Protein AF-A0A7D5S7F0-F1 (afdb_monomer)

Secondary structure (DSSP, 8-state):
-HHHHHHHHGGGS-HHHHHHHHHHHHHHHHHH---TTHHHHHHHHHHHHHHHSTT-HHHHHHHHHHHHHHHHGGGGS-S-TTSSS--GGGS--HHHHHHHHHHHHHHSTTSHHHHHHHHHHHHHH--EEEEEE-S---TTSPPPEEEEEES-S----------HHHHHTHHHHHHHHTT------------

Sequence (191 aa):
MLFQDVLRFHAKDQEAASIDADILRIRFVHDFSVHPDKNKMYIDALKRIYQTYPKVPEAAMARFYHAETFAQGGSYLGRKAYMNGINQESQLNYLEAHKMASEIIQAFPNTEASYQAQILIAQIESQILQLQMEKVILPQKPALVFVNYRNVSRFYYKVVALSHEDYKNTGSIITNIALNLPGEKHTETKR

Nearest PDB structures (foldseek):
  8bwc-assembly1_D  TM=4.777E-01  e=6.558E-01  Escherichia coli
  7tt1-assembly1_D  TM=4.326E-01  e=8.543E-01  Escherichia coli

Solvent-accessible surface area (backbone atoms only — not comparable to full-atom values): 11657 Å² total; per-residue (Å²): 104,73,64,65,50,49,53,59,67,35,71,83,52,62,70,58,63,45,45,49,53,48,51,52,45,51,50,52,50,46,74,73,50,83,55,92,58,38,46,61,53,42,47,56,51,29,50,51,47,26,66,75,35,75,85,42,69,58,28,40,42,32,46,40,57,49,24,47,47,29,62,59,17,37,79,60,46,76,86,66,78,87,63,74,99,75,72,85,85,49,52,64,32,56,68,61,17,41,50,47,24,52,52,39,36,72,75,37,66,96,37,71,34,19,55,51,23,50,51,50,40,52,60,71,62,42,70,41,80,46,83,45,64,72,94,76,74,63,86,99,52,90,80,69,72,49,76,52,73,36,82,65,93,79,85,89,85,84,92,77,94,74,52,79,69,53,58,76,47,38,88,66,52,59,67,67,61,72,74,68,72,83,72,90,73,83,82,80,85,79,130

Mean predicted aligned error: 12.28 Å

Foldseek 3Di:
DVLVVLLVVCVVPDPLSNLLSQLVVLVVCLVPDPDQCSLVVSLVSLVVQCVVVVQDLSNLVSLLVNLVDLQVFQVSNPDPPPDDDDDPRRGRDLVSSLVSLVVSCVRRPPGPSVVSSVVSNCVQQDWDWDWDWDPDDDPPDDTDIDIDIDNDPDDDDDDDDDDPVRVVVVVVVVVVVVVPPDDDDDDDDDD

pLDDT: mean 77.11, std 21.37, range [28.23, 98.5]

Structure (mmCIF, N/CA/C/O backbone):
data_AF-A0A7D5S7F0-F1
#
_entry.id   AF-A0A7D5S7F0-F1
#
loop_
_atom_site.group_PDB
_atom_site.id
_atom_site.type_symbol
_atom_site.label_atom_id
_atom_site.label_alt_id
_atom_site.label_comp_id
_atom_site.label_asym_id
_atom_site.label_entity_id
_atom_site.label_seq_id
_atom_site.pdbx_PDB_ins_code
_atom_site.Cartn_x
_atom_site.Cartn_y
_atom_site.Cartn_z
_atom_site.occupancy
_atom_site.B_iso_or_equiv
_atom_site.auth_seq_id
_atom_site.auth_comp_id
_atom_site.auth_asym_id
_atom_site.auth_atom_id
_atom_site.pdbx_PDB_model_num
ATOM 1 N N . MET A 1 1 ? -25.276 -18.562 8.767 1.00 58.62 1 MET A N 1
ATOM 2 C CA . MET A 1 1 ? -24.211 -18.058 7.866 1.00 58.62 1 MET A CA 1
ATOM 3 C C . MET A 1 1 ? -23.039 -17.802 8.779 1.00 58.62 1 MET A C 1
ATOM 5 O O . MET A 1 1 ? -23.181 -16.927 9.619 1.00 58.62 1 MET A O 1
ATOM 9 N N . LEU A 1 2 ? -21.934 -18.534 8.631 1.00 71.19 2 LEU A N 1
ATOM 10 C CA . LEU A 1 2 ? -20.848 -18.584 9.618 1.00 71.19 2 LEU A CA 1
ATOM 11 C C . LEU A 1 2 ? -20.431 -17.201 10.159 1.00 71.19 2 LEU A C 1
ATOM 13 O O . LEU A 1 2 ? -20.356 -17.019 11.364 1.00 71.19 2 LEU A O 1
ATOM 17 N N . PHE A 1 3 ? -20.283 -16.189 9.300 1.00 60.88 3 PHE A N 1
ATOM 18 C CA . PHE A 1 3 ? -19.933 -14.829 9.736 1.00 60.88 3 PHE A CA 1
ATOM 19 C C . PHE A 1 3 ? -21.024 -14.108 10.544 1.00 60.88 3 PHE A C 1
ATOM 21 O O . PHE A 1 3 ? -20.711 -13.371 11.469 1.00 60.88 3 PHE A O 1
ATOM 28 N N . GLN A 1 4 ? -22.304 -14.329 10.237 1.00 64.56 4 GLN A N 1
ATOM 29 C CA . GLN A 1 4 ? -23.409 -13.804 11.054 1.00 64.56 4 GLN A CA 1
ATOM 30 C C . GLN A 1 4 ? -23.517 -14.530 12.398 1.00 64.56 4 GLN A C 1
ATOM 32 O O . GLN A 1 4 ? -24.026 -13.978 13.369 1.00 64.56 4 GLN A O 1
ATOM 37 N N . ASP A 1 5 ? -23.056 -15.777 12.456 1.00 62.94 5 ASP A N 1
ATOM 38 C CA . ASP A 1 5 ? -22.991 -16.557 13.688 1.00 62.94 5 ASP A CA 1
ATOM 39 C C . ASP A 1 5 ? -21.819 -16.069 14.565 1.00 62.94 5 ASP A C 1
ATOM 41 O O . ASP A 1 5 ? -22.017 -15.839 15.754 1.00 62.94 5 ASP A O 1
ATOM 45 N N . VAL A 1 6 ? -20.660 -15.763 13.963 1.00 64.50 6 VAL A N 1
ATOM 46 C CA . VAL A 1 6 ? -19.491 -15.143 14.624 1.00 64.50 6 VAL A CA 1
ATOM 47 C C . VAL A 1 6 ? -19.802 -13.737 15.149 1.00 64.50 6 VAL A C 1
ATOM 49 O O . VAL A 1 6 ? -19.535 -13.451 16.312 1.00 64.50 6 VAL A O 1
ATOM 52 N N . LEU A 1 7 ? -20.435 -12.871 14.349 1.00 65.38 7 LEU A N 1
ATOM 53 C CA . LEU A 1 7 ? -20.818 -11.527 14.805 1.00 65.38 7 LEU A CA 1
ATOM 54 C C . LEU A 1 7 ? -21.842 -11.564 15.947 1.00 65.38 7 LEU A C 1
ATOM 56 O O . LEU A 1 7 ? -21.775 -10.751 16.863 1.00 65.38 7 LEU A O 1
ATOM 60 N N . ARG A 1 8 ? -22.783 -12.519 15.928 1.00 65.25 8 ARG A N 1
ATOM 61 C CA . ARG A 1 8 ? -23.739 -12.705 17.032 1.00 65.25 8 ARG A CA 1
ATOM 62 C C . ARG A 1 8 ? -23.088 -13.277 18.284 1.00 65.25 8 ARG A C 1
ATOM 64 O O . ARG A 1 8 ? -23.502 -12.915 19.380 1.00 65.25 8 ARG A O 1
ATOM 71 N N . PHE A 1 9 ? -22.091 -14.143 18.127 1.00 61.53 9 PHE A N 1
ATOM 72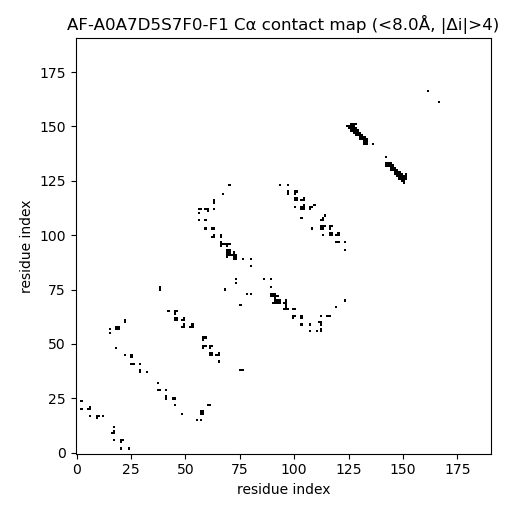 C CA . PHE A 1 9 ? -21.310 -14.676 19.238 1.00 61.53 9 PHE A CA 1
ATOM 73 C C . PHE A 1 9 ? -20.481 -13.573 19.915 1.00 61.53 9 PHE A C 1
ATOM 75 O O . PHE A 1 9 ? -20.489 -13.476 21.138 1.00 61.53 9 PHE A O 1
ATOM 82 N N . HIS A 1 10 ? -19.889 -12.667 19.130 1.00 62.44 10 HIS A N 1
ATOM 83 C CA . HIS A 1 10 ? -19.129 -11.522 19.643 1.00 62.44 10 HIS A CA 1
ATOM 84 C C . HIS A 1 10 ? -19.969 -10.286 19.990 1.00 62.44 10 HIS A C 1
ATOM 86 O O . HIS A 1 10 ? -19.423 -9.309 20.487 1.00 62.44 10 HIS A O 1
ATOM 92 N N . ALA A 1 11 ? -21.299 -10.323 19.843 1.00 59.53 11 ALA A N 1
ATOM 93 C CA . ALA A 1 11 ? -22.176 -9.197 20.194 1.00 59.53 11 ALA A CA 1
ATOM 94 C C . ALA A 1 11 ? -22.131 -8.803 21.690 1.00 59.53 11 ALA A C 1
ATOM 96 O O . ALA A 1 11 ? -22.683 -7.771 22.069 1.00 59.53 11 ALA A O 1
ATOM 97 N N . LYS A 1 12 ? -21.512 -9.633 22.542 1.00 55.78 12 LYS A N 1
ATOM 98 C CA . LYS A 1 12 ? -21.257 -9.373 23.970 1.00 55.78 12 LYS A CA 1
ATOM 99 C C . LYS A 1 12 ? -19.768 -9.218 24.323 1.00 55.78 12 LYS A C 1
ATOM 101 O O . LYS A 1 12 ? -19.475 -8.954 25.486 1.00 55.78 12 LYS A O 1
ATOM 106 N N . ASP A 1 13 ? -18.863 -9.381 23.358 1.00 55.88 13 ASP A N 1
ATOM 107 C CA . ASP A 1 13 ? -17.411 -9.295 23.550 1.00 55.88 13 ASP A CA 1
ATOM 108 C C . ASP A 1 13 ? -16.855 -7.905 23.202 1.00 55.88 13 ASP A C 1
ATOM 110 O O . ASP A 1 13 ? -17.531 -7.060 22.617 1.00 55.88 13 ASP A O 1
ATOM 114 N N . GLN A 1 14 ? -15.593 -7.687 23.591 1.00 72.38 14 GLN A N 1
ATOM 115 C CA . GLN A 1 14 ? -14.784 -6.490 23.342 1.00 72.38 14 GLN A CA 1
ATOM 116 C C . GLN A 1 14 ? -14.971 -5.889 21.935 1.00 72.38 14 GLN A C 1
ATOM 118 O O . GLN A 1 14 ? -14.886 -6.583 20.922 1.00 72.38 14 GLN A O 1
ATOM 123 N N . GLU A 1 15 ? -15.140 -4.563 21.897 1.00 79.00 15 GLU A N 1
ATOM 124 C CA . GLU A 1 15 ? -15.344 -3.733 20.697 1.00 79.00 15 GLU A CA 1
ATOM 125 C C . GLU A 1 15 ? -14.345 -4.045 19.566 1.00 79.00 15 GLU A C 1
ATOM 127 O O . GLU A 1 15 ? -14.744 -4.185 18.411 1.00 79.00 15 GLU A O 1
ATOM 132 N N . ALA A 1 16 ? -13.074 -4.263 19.918 1.00 78.00 16 ALA A N 1
ATOM 133 C CA . ALA A 1 16 ? -11.994 -4.648 19.010 1.00 78.00 16 ALA A CA 1
ATOM 134 C C . ALA A 1 16 ? -12.305 -5.912 18.180 1.00 78.00 16 ALA A C 1
ATOM 136 O O . ALA A 1 16 ? -12.253 -5.885 16.951 1.00 78.00 16 ALA A O 1
ATOM 137 N N . ALA A 1 17 ? -12.713 -7.006 18.835 1.00 79.81 17 ALA A N 1
ATOM 138 C CA . ALA A 1 17 ? -12.976 -8.285 18.169 1.00 79.81 17 ALA A CA 1
ATOM 139 C C . ALA A 1 17 ? -14.183 -8.215 17.217 1.00 79.81 17 ALA A C 1
ATOM 141 O O . ALA A 1 17 ? -14.211 -8.873 16.175 1.00 79.81 17 ALA A O 1
ATOM 142 N N . SER A 1 18 ? -15.175 -7.388 17.556 1.00 84.06 18 SER A N 1
ATOM 143 C CA . SER A 1 18 ? -16.343 -7.158 16.702 1.00 84.06 18 SER A CA 1
ATOM 144 C C . SER A 1 18 ? -15.987 -6.378 15.433 1.00 84.06 18 SER A C 1
ATOM 146 O O . SER A 1 18 ? -16.513 -6.690 14.362 1.00 84.06 18 SER A O 1
ATOM 148 N N . ILE A 1 19 ? -15.082 -5.398 15.531 1.00 90.06 19 ILE A N 1
ATOM 149 C CA . ILE A 1 19 ? -14.610 -4.613 14.382 1.00 90.06 19 ILE A CA 1
ATOM 150 C C . ILE A 1 19 ? -13.842 -5.507 13.406 1.00 90.06 19 ILE A C 1
ATOM 152 O O . ILE A 1 19 ? -14.169 -5.525 12.218 1.00 90.06 19 ILE A O 1
ATOM 156 N N . ASP A 1 20 ? -12.889 -6.300 13.897 1.00 88.94 20 ASP A N 1
ATOM 157 C CA . ASP A 1 20 ? -12.105 -7.204 13.048 1.00 88.94 20 ASP A CA 1
ATOM 158 C C . ASP A 1 20 ? -12.993 -8.232 12.335 1.00 88.94 20 ASP A C 1
ATOM 160 O O . ASP A 1 20 ? -12.873 -8.445 11.122 1.00 88.94 20 ASP A O 1
ATOM 164 N N . ALA A 1 21 ? -13.949 -8.825 13.058 1.00 88.94 21 ALA A N 1
ATOM 165 C CA . ALA A 1 21 ? -14.912 -9.757 12.482 1.00 88.94 21 ALA A CA 1
ATOM 166 C C . ALA A 1 21 ? -15.784 -9.103 11.392 1.00 88.94 21 ALA A C 1
ATOM 168 O O . ALA A 1 21 ? -16.064 -9.737 10.367 1.00 88.94 21 ALA A O 1
ATOM 169 N N . ASP A 1 22 ? -16.198 -7.844 11.573 1.00 91.06 22 ASP A N 1
ATOM 170 C CA . ASP A 1 22 ? -16.985 -7.130 10.564 1.00 91.06 22 ASP A CA 1
ATOM 171 C C . ASP A 1 22 ? -16.148 -6.775 9.326 1.00 91.06 22 ASP A C 1
ATOM 173 O O . ASP A 1 22 ? -16.611 -6.973 8.200 1.00 91.06 22 ASP A O 1
ATOM 177 N N . ILE A 1 23 ? -14.887 -6.358 9.500 1.00 94.19 23 ILE A N 1
ATOM 178 C CA . ILE A 1 23 ? -13.953 -6.122 8.386 1.00 94.19 23 ILE A CA 1
ATOM 179 C C . ILE A 1 23 ? -13.773 -7.404 7.561 1.00 94.19 23 ILE A C 1
ATOM 181 O O . ILE A 1 23 ? -13.911 -7.375 6.333 1.00 94.19 23 ILE A O 1
ATOM 185 N N . LEU A 1 24 ? -13.519 -8.542 8.216 1.00 92.06 24 LEU A N 1
ATOM 186 C CA . LEU A 1 24 ? -13.368 -9.838 7.545 1.00 92.06 24 LEU A CA 1
ATOM 187 C C . LEU A 1 24 ? -14.630 -10.232 6.773 1.00 92.06 24 LEU A C 1
ATOM 189 O O . LEU A 1 24 ? -14.546 -10.668 5.622 1.00 92.06 24 LEU A O 1
ATOM 193 N N . ARG A 1 25 ? -15.809 -10.030 7.369 1.00 93.81 25 ARG A N 1
ATOM 194 C CA . ARG A 1 25 ? -17.090 -10.281 6.701 1.00 93.81 25 ARG A CA 1
ATOM 195 C C . ARG A 1 25 ? -17.267 -9.393 5.470 1.00 93.81 25 ARG A C 1
ATOM 197 O O . ARG A 1 25 ? -17.708 -9.889 4.434 1.00 93.81 25 ARG A O 1
ATOM 204 N N . ILE A 1 26 ? -16.969 -8.097 5.573 1.00 93.94 26 ILE A N 1
ATOM 205 C CA . ILE A 1 26 ? -17.100 -7.140 4.464 1.00 93.94 26 ILE A CA 1
ATOM 206 C C . ILE A 1 26 ? -16.211 -7.557 3.290 1.00 93.94 26 ILE A C 1
ATOM 208 O O . ILE A 1 26 ? -16.691 -7.588 2.155 1.00 93.94 26 ILE A O 1
ATOM 212 N N . ARG A 1 27 ? -14.959 -7.942 3.564 1.00 93.00 27 ARG A N 1
ATOM 213 C CA . ARG A 1 27 ? -14.024 -8.455 2.550 1.00 93.00 27 ARG A CA 1
ATOM 214 C C . ARG A 1 27 ? -14.533 -9.734 1.898 1.00 93.00 27 ARG A C 1
ATOM 216 O O . ARG A 1 27 ? -14.653 -9.786 0.681 1.00 93.00 27 ARG A O 1
ATOM 223 N N . PHE A 1 28 ? -14.953 -10.713 2.700 1.00 92.50 28 PHE A N 1
ATOM 224 C CA . PHE A 1 28 ? -15.519 -11.959 2.183 1.00 92.50 28 PHE A CA 1
ATOM 225 C C . PHE A 1 28 ? -16.717 -11.702 1.256 1.00 92.50 28 PHE A C 1
ATOM 227 O O . PHE A 1 28 ? -16.799 -12.243 0.156 1.00 92.50 28 PHE A O 1
ATOM 234 N N . VAL A 1 29 ? -17.651 -10.838 1.664 1.00 92.06 29 VAL A N 1
ATOM 235 C CA . VAL A 1 29 ? -18.805 -10.495 0.822 1.00 92.06 29 VAL A CA 1
ATOM 236 C C . VAL A 1 29 ? -18.356 -9.824 -0.476 1.00 92.06 29 VAL A C 1
ATOM 238 O O . VAL A 1 29 ? -18.908 -10.134 -1.527 1.00 92.06 29 VAL A O 1
ATOM 241 N N . HIS A 1 30 ? -17.370 -8.929 -0.437 1.00 90.88 30 HIS A N 1
ATOM 242 C CA . HIS A 1 30 ? -16.843 -8.270 -1.634 1.00 90.88 30 HIS A CA 1
ATOM 243 C C . HIS A 1 30 ? -16.193 -9.255 -2.623 1.00 90.88 30 HIS A C 1
ATOM 245 O O . HIS A 1 30 ? -16.494 -9.196 -3.827 1.00 90.88 30 HIS A O 1
ATOM 251 N N . ASP A 1 31 ? -15.397 -10.198 -2.115 1.00 89.12 31 ASP A N 1
ATOM 252 C CA . ASP A 1 31 ? -14.688 -11.202 -2.915 1.00 89.12 31 ASP A CA 1
ATOM 253 C C . ASP A 1 31 ? -15.663 -12.106 -3.684 1.00 89.12 31 ASP A C 1
ATOM 255 O O . ASP A 1 31 ? -15.495 -12.335 -4.885 1.00 89.12 31 ASP A O 1
ATOM 259 N N . PHE A 1 32 ? -16.738 -12.550 -3.026 1.00 91.44 32 PHE A N 1
ATOM 260 C CA . PHE A 1 32 ? -17.713 -13.483 -3.605 1.00 91.44 32 PHE A CA 1
ATOM 261 C C . PHE A 1 32 ? -18.950 -12.813 -4.222 1.00 91.44 32 PHE A C 1
ATOM 263 O O . PHE A 1 32 ? -19.759 -13.482 -4.868 1.00 91.44 32 PHE A O 1
ATOM 270 N N . SER A 1 33 ? -19.124 -11.501 -4.056 1.00 86.88 33 SER A N 1
ATOM 271 C CA . SER A 1 33 ? -20.265 -10.789 -4.630 1.00 86.88 33 SER A CA 1
ATOM 272 C C . SER A 1 33 ? -20.133 -10.631 -6.146 1.00 86.88 33 SER A C 1
ATOM 274 O O . SER A 1 33 ? -19.077 -10.283 -6.684 1.00 86.88 33 SER A O 1
ATOM 276 N N . VAL A 1 34 ? -21.263 -10.831 -6.825 1.00 88.75 34 VAL A N 1
ATOM 277 C CA . VAL A 1 34 ? -21.468 -10.550 -8.255 1.00 88.75 34 VAL A CA 1
ATOM 278 C C . VAL A 1 34 ? -22.290 -9.277 -8.484 1.00 88.75 34 VAL A C 1
ATOM 280 O O . VAL A 1 34 ? -22.650 -8.969 -9.618 1.00 88.75 34 VAL A O 1
ATOM 283 N N . HIS A 1 35 ? -22.613 -8.538 -7.416 1.00 86.81 35 HIS A N 1
ATOM 284 C CA . HIS A 1 35 ? -23.416 -7.322 -7.513 1.00 86.81 35 HIS A CA 1
ATOM 285 C C . HIS A 1 35 ? -22.685 -6.259 -8.356 1.00 86.81 35 HIS A C 1
ATOM 287 O O . HIS A 1 35 ? -21.488 -6.046 -8.130 1.00 86.81 35 HIS A O 1
ATOM 293 N N . PRO A 1 36 ? -23.371 -5.549 -9.274 1.00 85.88 36 PRO A N 1
ATOM 294 C CA . PRO A 1 36 ? -22.740 -4.532 -10.121 1.00 85.88 36 PRO A CA 1
ATOM 295 C C . PRO A 1 36 ? -21.969 -3.469 -9.324 1.00 85.88 36 PRO A C 1
ATOM 297 O O . PRO A 1 36 ? -20.844 -3.124 -9.673 1.00 85.88 36 PRO A O 1
ATOM 300 N N . ASP A 1 37 ? -22.537 -3.034 -8.197 1.00 85.62 37 ASP A N 1
ATOM 301 C CA . ASP A 1 37 ? -21.967 -1.985 -7.338 1.00 85.62 37 ASP A CA 1
ATOM 302 C C . ASP A 1 37 ? -21.099 -2.510 -6.183 1.00 85.62 37 ASP A C 1
ATOM 304 O O . ASP A 1 37 ? -20.823 -1.771 -5.235 1.00 85.62 37 ASP A O 1
ATOM 308 N N . LYS A 1 38 ? -20.666 -3.782 -6.213 1.00 85.44 38 LYS A N 1
ATOM 309 C CA . LYS A 1 38 ? -19.994 -4.422 -5.063 1.00 85.44 38 LYS A CA 1
ATOM 310 C C . LYS A 1 38 ? -18.815 -3.621 -4.510 1.00 85.44 38 LYS A C 1
ATOM 312 O O . LYS A 1 38 ? -18.597 -3.594 -3.305 1.00 85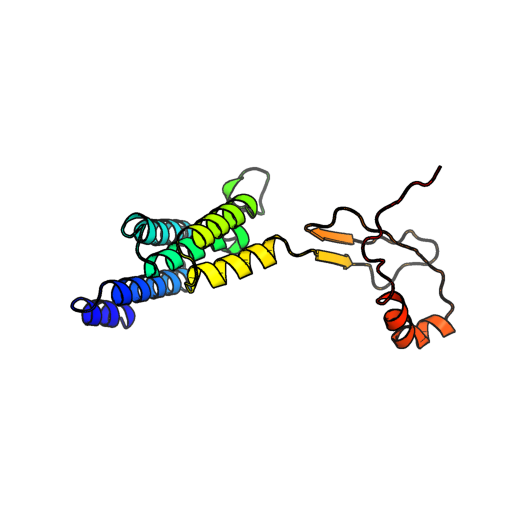.44 38 LYS A O 1
ATOM 317 N N . ASN A 1 39 ? -18.077 -2.944 -5.383 1.00 87.00 39 ASN A N 1
ATOM 318 C CA . ASN A 1 39 ? -16.894 -2.186 -5.001 1.00 87.00 39 ASN A CA 1
ATOM 319 C C . ASN A 1 39 ? -17.239 -0.865 -4.314 1.00 87.00 39 ASN A C 1
ATOM 321 O O . ASN A 1 39 ? -16.634 -0.523 -3.303 1.00 87.00 39 ASN A O 1
ATOM 325 N N . LYS A 1 40 ? -18.260 -0.159 -4.815 1.00 88.19 40 LYS A N 1
ATOM 326 C CA . LYS A 1 40 ? -18.794 1.034 -4.153 1.00 88.19 40 LYS A CA 1
ATOM 327 C C . LYS A 1 40 ? -19.295 0.672 -2.756 1.00 88.19 40 LYS A C 1
ATOM 329 O O . LYS A 1 40 ? -18.925 1.316 -1.784 1.00 88.19 40 LYS A O 1
ATOM 334 N N . MET A 1 41 ? -20.070 -0.409 -2.653 1.00 90.69 41 MET A N 1
ATOM 335 C CA . MET A 1 41 ? -20.592 -0.899 -1.375 1.00 90.69 41 MET A CA 1
ATOM 336 C C . MET A 1 41 ? -19.476 -1.306 -0.404 1.00 90.69 41 MET A C 1
ATOM 338 O O . MET A 1 41 ? -19.593 -1.045 0.790 1.00 90.69 41 MET A O 1
ATOM 342 N N . TYR A 1 42 ? -18.402 -1.919 -0.907 1.00 92.81 42 TYR A N 1
ATOM 343 C CA . TYR A 1 42 ? -17.219 -2.272 -0.124 1.00 92.81 42 TYR A CA 1
ATOM 344 C C . TYR A 1 42 ? -16.529 -1.031 0.451 1.00 92.81 42 TYR A C 1
ATOM 346 O O . TYR A 1 42 ? -16.356 -0.936 1.665 1.00 92.81 42 TYR A O 1
ATOM 354 N N . ILE A 1 43 ? -16.228 -0.045 -0.399 1.00 93.00 43 ILE A N 1
ATOM 355 C CA . ILE A 1 43 ? -15.616 1.224 0.013 1.00 93.00 43 ILE A CA 1
ATOM 356 C C . ILE A 1 43 ? -16.500 1.953 1.034 1.00 93.00 43 ILE A C 1
ATOM 358 O O . ILE A 1 43 ? -16.016 2.370 2.085 1.00 93.00 43 ILE A O 1
ATOM 362 N N . ASP A 1 44 ? -17.806 2.055 0.773 1.00 94.75 44 ASP A N 1
ATOM 363 C CA . ASP A 1 44 ? -18.756 2.723 1.667 1.00 94.75 44 ASP A CA 1
ATOM 364 C C . ASP A 1 44 ? -18.880 2.010 3.027 1.00 94.75 44 ASP A C 1
ATOM 366 O O . ASP A 1 44 ? -19.107 2.659 4.055 1.00 94.75 44 ASP A O 1
ATOM 370 N N . ALA A 1 45 ? -18.745 0.680 3.055 1.00 95.88 45 ALA A N 1
ATOM 371 C CA . ALA A 1 45 ? -18.762 -0.109 4.284 1.00 95.88 45 ALA A CA 1
ATOM 372 C C . ALA A 1 45 ? -17.470 0.073 5.098 1.00 95.88 45 ALA A C 1
ATOM 374 O O . ALA A 1 45 ? -17.548 0.386 6.287 1.00 95.88 45 ALA A O 1
ATOM 375 N N . LEU A 1 46 ? -16.297 -0.028 4.461 1.00 96.56 46 LEU A N 1
ATOM 376 C CA . LEU A 1 46 ? -15.005 0.242 5.106 1.00 96.56 46 LEU A CA 1
ATOM 377 C C . LEU A 1 46 ? -14.947 1.666 5.668 1.00 96.56 46 LEU A C 1
ATOM 379 O O . LEU A 1 46 ? -14.535 1.877 6.809 1.00 96.56 46 LEU A O 1
ATOM 383 N N . LYS A 1 47 ? -15.425 2.638 4.882 1.00 96.69 47 LYS A N 1
ATOM 384 C CA . LYS A 1 47 ? -15.515 4.043 5.278 1.00 96.69 47 LYS A CA 1
ATOM 385 C C . LYS A 1 47 ? -16.359 4.247 6.517 1.00 96.69 47 LYS A C 1
ATOM 387 O O . LYS A 1 47 ? -15.941 4.972 7.416 1.00 96.69 47 LYS A O 1
ATOM 392 N N . ARG A 1 48 ? -17.498 3.565 6.611 1.00 97.12 48 ARG A N 1
ATOM 393 C CA . ARG A 1 48 ? -18.324 3.601 7.819 1.00 97.12 48 ARG A CA 1
ATOM 394 C C . ARG A 1 48 ? -17.566 3.129 9.057 1.00 97.12 48 ARG A C 1
ATOM 396 O O . ARG A 1 48 ? -17.676 3.795 10.082 1.00 97.12 48 ARG A O 1
ATOM 403 N N . ILE A 1 49 ? -16.777 2.057 8.969 1.00 95.81 49 ILE A N 1
ATOM 404 C CA . ILE A 1 49 ? -16.024 1.527 10.119 1.00 95.81 49 ILE A CA 1
ATOM 405 C C . ILE A 1 49 ? -15.028 2.563 10.644 1.00 95.81 49 ILE A C 1
ATOM 407 O O . ILE A 1 49 ? -15.143 2.995 11.791 1.00 95.81 49 ILE A O 1
ATOM 411 N N . TYR A 1 50 ? -14.095 3.029 9.809 1.00 95.81 50 TYR A N 1
ATOM 412 C CA . TYR A 1 50 ? -13.045 3.933 10.294 1.00 95.81 50 TYR A CA 1
ATOM 413 C C . TYR A 1 50 ? -13.553 5.351 10.604 1.00 95.81 50 TYR A C 1
ATOM 415 O O . TYR A 1 50 ? -12.885 6.096 11.315 1.00 95.81 50 TYR A O 1
ATOM 423 N N . GLN A 1 51 ? -14.723 5.751 10.089 1.00 95.81 51 GLN A N 1
ATOM 424 C CA . GLN A 1 51 ? -15.375 7.007 10.483 1.00 95.81 51 GLN A CA 1
ATOM 425 C C . GLN A 1 51 ? -16.134 6.892 11.805 1.00 95.81 51 GLN A C 1
ATOM 427 O O . GLN A 1 51 ? -16.193 7.868 12.548 1.00 95.81 51 GLN A O 1
ATOM 432 N N . THR A 1 52 ? -16.702 5.720 12.099 1.00 95.00 52 THR A N 1
ATOM 433 C CA . THR A 1 52 ? -17.385 5.457 13.375 1.00 95.00 52 THR A CA 1
ATOM 434 C C . THR A 1 52 ? -16.372 5.326 14.510 1.00 95.00 52 THR A C 1
ATOM 436 O O . THR A 1 52 ? -16.599 5.845 15.600 1.00 95.00 52 THR A O 1
ATOM 439 N N . TYR A 1 53 ? -15.218 4.715 14.229 1.00 93.62 53 TYR A N 1
ATOM 440 C CA . TYR A 1 53 ? -14.176 4.420 15.212 1.00 93.62 53 TYR A CA 1
ATOM 441 C C . TYR A 1 53 ? -12.825 5.075 14.853 1.00 93.62 53 TYR A C 1
ATOM 443 O O . TYR A 1 53 ? -11.821 4.387 14.680 1.00 93.62 53 TYR A O 1
ATOM 451 N N . PRO A 1 54 ? -12.739 6.415 14.754 1.00 92.88 54 PRO A N 1
ATOM 452 C CA . PRO A 1 54 ? -11.579 7.107 14.178 1.00 92.88 54 PRO A CA 1
ATOM 453 C C . PRO A 1 54 ? -10.300 7.044 15.024 1.00 92.88 54 PRO A C 1
ATOM 455 O O . PRO A 1 54 ? -9.249 7.479 14.563 1.00 92.88 54 PRO A O 1
ATOM 458 N N . LYS A 1 55 ? -10.385 6.565 16.269 1.00 92.62 55 LYS A N 1
ATOM 459 C CA . LYS A 1 55 ? -9.255 6.448 17.207 1.00 92.62 55 LYS A CA 1
ATOM 460 C C . LYS A 1 55 ? -8.986 5.006 17.645 1.00 92.62 55 LYS A C 1
ATOM 462 O O . LYS A 1 55 ? -8.130 4.795 18.496 1.00 92.62 55 LYS A O 1
ATOM 467 N N . VAL A 1 56 ? -9.717 4.039 17.093 1.00 92.56 56 VAL A N 1
ATOM 468 C CA . VAL A 1 56 ? -9.590 2.623 17.450 1.00 92.56 56 VAL A CA 1
ATOM 469 C C . VAL A 1 56 ? -8.593 1.963 16.487 1.00 92.56 56 VAL A C 1
ATOM 471 O O . VAL A 1 56 ? -8.819 2.022 15.275 1.00 92.56 56 VAL A O 1
ATOM 474 N N . PRO A 1 57 ? -7.489 1.371 16.981 1.00 92.56 57 PRO A N 1
ATOM 475 C CA . PRO A 1 57 ? -6.470 0.730 16.146 1.00 92.56 57 PRO A CA 1
ATOM 476 C C . PRO A 1 57 ? -7.014 -0.327 15.177 1.00 92.56 57 PRO A C 1
ATOM 478 O O . PRO A 1 57 ? -6.602 -0.371 14.022 1.00 92.56 57 PRO A O 1
ATOM 481 N N . GLU A 1 58 ? -7.978 -1.130 15.612 1.00 91.75 58 GLU A N 1
ATOM 482 C CA . GLU A 1 58 ? -8.605 -2.202 14.833 1.00 91.75 58 GLU A CA 1
ATOM 483 C C . GLU A 1 58 ? -9.358 -1.633 13.618 1.00 91.75 58 GLU A C 1
ATOM 485 O O . GLU A 1 58 ? -9.283 -2.144 12.499 1.00 91.75 58 GLU A O 1
ATOM 490 N N . ALA A 1 59 ? -9.989 -0.466 13.780 1.00 95.06 59 ALA A N 1
ATOM 491 C CA . ALA A 1 59 ? -10.656 0.229 12.684 1.00 95.06 59 ALA A CA 1
ATOM 492 C C . ALA A 1 59 ? -9.673 0.815 11.652 1.00 95.06 59 ALA A C 1
ATOM 494 O O . ALA A 1 59 ? -10.065 1.085 10.511 1.00 95.06 59 ALA A O 1
ATOM 495 N N . ALA A 1 60 ? -8.389 0.978 11.999 1.00 96.69 60 ALA A N 1
ATOM 496 C CA . ALA A 1 60 ? -7.371 1.441 11.060 1.00 96.69 60 ALA A CA 1
ATOM 497 C C . ALA A 1 60 ? -7.148 0.443 9.913 1.00 96.69 60 ALA A C 1
ATOM 499 O O . ALA A 1 60 ? -6.847 0.872 8.797 1.00 96.69 60 ALA A O 1
ATOM 500 N N . MET A 1 61 ? -7.381 -0.859 10.131 1.00 97.06 61 MET A N 1
ATOM 501 C CA . MET A 1 61 ? -7.328 -1.855 9.055 1.00 97.06 61 MET A CA 1
ATOM 502 C C . MET A 1 61 ? -8.397 -1.602 7.989 1.00 97.06 61 MET A C 1
ATOM 504 O O . MET A 1 61 ? -8.114 -1.725 6.798 1.00 97.06 61 MET A O 1
ATOM 508 N N . ALA A 1 62 ? -9.596 -1.150 8.371 1.00 97.38 62 ALA A N 1
ATOM 509 C CA . ALA A 1 62 ? -10.616 -0.762 7.396 1.00 97.38 62 ALA A CA 1
ATOM 510 C C . ALA A 1 62 ? -10.160 0.429 6.536 1.00 97.38 62 ALA A C 1
ATOM 512 O O . ALA A 1 62 ? -10.403 0.462 5.327 1.00 97.38 62 ALA A O 1
ATOM 513 N N . ARG A 1 63 ? -9.459 1.395 7.145 1.00 97.50 63 ARG A N 1
ATOM 514 C CA . ARG A 1 63 ? -8.867 2.530 6.421 1.00 97.50 63 ARG A CA 1
ATOM 515 C C . ARG A 1 63 ? -7.744 2.079 5.489 1.00 97.50 63 ARG A C 1
ATOM 517 O O . ARG A 1 63 ? -7.678 2.573 4.367 1.00 97.50 63 ARG A O 1
ATOM 524 N N . PHE A 1 64 ? -6.910 1.131 5.918 1.00 97.88 64 PHE A N 1
ATOM 525 C CA . PHE A 1 64 ? -5.872 0.534 5.077 1.00 97.88 64 PHE A CA 1
ATOM 526 C C . PHE A 1 64 ? -6.472 -0.151 3.845 1.00 97.88 64 PHE A C 1
ATOM 528 O O . PHE A 1 64 ? -6.077 0.169 2.727 1.00 97.88 64 PHE A O 1
ATOM 535 N N . TYR A 1 65 ? -7.477 -1.015 4.016 1.00 96.25 65 TYR A N 1
ATOM 536 C CA . TYR A 1 65 ? -8.125 -1.675 2.879 1.00 96.25 65 TYR A CA 1
ATOM 537 C C . TYR A 1 65 ? -8.771 -0.674 1.918 1.00 96.25 65 TYR A C 1
ATOM 539 O O . TYR A 1 65 ? -8.752 -0.880 0.709 1.00 96.25 65 TYR A O 1
ATOM 547 N N . HIS A 1 66 ? -9.302 0.441 2.425 1.00 95.19 66 HIS A N 1
ATOM 548 C CA . HIS A 1 66 ? -9.787 1.510 1.560 1.00 95.19 66 HIS A CA 1
ATOM 549 C C . HIS A 1 66 ? -8.634 2.167 0.782 1.00 95.19 66 HIS A C 1
ATOM 551 O O . HIS A 1 66 ? -8.745 2.328 -0.432 1.00 95.19 66 HIS A O 1
ATOM 557 N N . ALA A 1 67 ? -7.506 2.475 1.429 1.00 95.12 67 ALA A N 1
ATOM 558 C CA . ALA A 1 67 ? -6.317 3.006 0.757 1.00 95.12 67 ALA A CA 1
ATOM 559 C C . ALA A 1 67 ? -5.799 2.057 -0.342 1.00 95.12 67 ALA A C 1
ATOM 561 O O . ALA A 1 67 ? -5.468 2.494 -1.445 1.00 95.12 67 ALA A O 1
ATOM 562 N N . GLU A 1 68 ? -5.803 0.751 -0.071 1.00 93.94 68 GLU A N 1
ATOM 563 C CA . GLU A 1 68 ? -5.385 -0.290 -1.009 1.00 93.94 68 GLU A CA 1
ATOM 564 C C . GLU A 1 68 ? -6.229 -0.293 -2.297 1.00 93.94 68 GLU A C 1
ATOM 566 O O . GLU A 1 68 ? -5.692 -0.513 -3.386 1.00 93.94 68 GLU A O 1
ATOM 571 N N . THR A 1 69 ? -7.527 0.032 -2.217 1.00 91.44 69 THR A N 1
ATOM 572 C CA . THR A 1 69 ? -8.394 0.067 -3.411 1.00 91.44 69 THR A CA 1
ATOM 573 C C . THR A 1 69 ? -7.898 1.045 -4.476 1.00 91.44 69 THR A C 1
ATOM 575 O O . THR A 1 69 ? -7.971 0.745 -5.670 1.00 91.44 69 THR A O 1
ATOM 578 N N . PHE A 1 70 ? -7.296 2.165 -4.065 1.00 89.62 70 PHE A N 1
ATOM 579 C CA . PHE A 1 70 ? -6.712 3.144 -4.980 1.00 89.62 70 PHE A CA 1
ATOM 580 C C . PHE A 1 70 ? -5.447 2.624 -5.674 1.00 89.62 70 PHE A C 1
ATOM 582 O O . PHE A 1 70 ? -5.196 2.969 -6.831 1.00 89.62 70 PHE A O 1
ATOM 589 N N . ALA A 1 71 ? -4.664 1.774 -5.002 1.00 87.69 71 ALA A N 1
ATOM 590 C CA . ALA A 1 71 ? -3.437 1.191 -5.546 1.00 87.69 71 ALA A CA 1
ATOM 591 C C . ALA A 1 71 ? -3.681 -0.044 -6.428 1.00 87.69 71 ALA A C 1
ATOM 593 O O . ALA A 1 71 ? -2.814 -0.400 -7.223 1.00 87.69 71 ALA A O 1
ATOM 594 N N . GLN A 1 72 ? -4.847 -0.685 -6.320 1.00 81.38 72 GLN A N 1
ATOM 595 C CA . GLN A 1 72 ? -5.225 -1.826 -7.163 1.00 81.38 72 GLN A CA 1
ATOM 596 C C . GLN A 1 72 ? -6.027 -1.421 -8.421 1.00 81.38 72 GLN A C 1
ATOM 598 O O . GLN A 1 72 ? -6.130 -2.206 -9.367 1.00 81.38 72 GLN A O 1
ATOM 603 N N . GLY A 1 73 ? -6.556 -0.192 -8.483 1.00 67.19 73 GLY A N 1
ATOM 604 C CA . GLY A 1 73 ? -7.163 0.384 -9.691 1.00 67.19 73 GLY A CA 1
ATOM 605 C C . GLY A 1 73 ? -8.406 -0.372 -10.185 1.00 67.19 73 GLY A C 1
ATOM 606 O O . GLY A 1 73 ? -9.205 -0.867 -9.392 1.00 67.19 73 GLY A O 1
ATOM 607 N N . GLY A 1 74 ? -8.573 -0.482 -11.511 1.00 53.41 74 GLY A N 1
ATOM 608 C CA . GLY A 1 74 ? -9.749 -1.076 -12.177 1.00 53.41 74 GLY A CA 1
ATOM 609 C C . GLY A 1 74 ? -10.094 -2.534 -11.814 1.00 53.41 74 GLY A C 1
ATOM 610 O O . GLY A 1 74 ? -11.159 -3.019 -12.199 1.00 53.41 74 GLY A O 1
ATOM 611 N N . SER A 1 75 ? -9.259 -3.233 -11.036 1.00 54.75 75 SER A N 1
ATOM 612 C CA . SER A 1 75 ? -9.614 -4.513 -10.401 1.00 54.75 75 SER A CA 1
ATOM 613 C C . SER A 1 75 ? -10.772 -4.367 -9.399 1.00 54.75 75 SER A C 1
ATOM 615 O O . SER A 1 75 ? -11.601 -5.269 -9.288 1.00 54.75 75 SER A O 1
ATOM 617 N N . TYR A 1 76 ? -10.900 -3.197 -8.761 1.00 51.69 76 TYR A N 1
ATOM 618 C CA . TYR A 1 76 ? -12.023 -2.821 -7.897 1.00 51.69 76 TYR A CA 1
ATOM 619 C C . TYR A 1 76 ? -13.094 -1.996 -8.618 1.00 51.69 76 TYR A C 1
ATOM 621 O O . TYR A 1 76 ? -13.949 -1.427 -7.968 1.00 51.69 76 TYR A O 1
ATOM 629 N N . LEU A 1 77 ? -13.123 -1.880 -9.943 1.00 45.91 77 LEU A N 1
ATOM 630 C CA . LEU A 1 77 ? -14.235 -1.236 -10.658 1.00 45.91 77 LEU A CA 1
ATOM 631 C C . LEU A 1 77 ? -14.433 -2.013 -11.956 1.00 45.91 77 LEU A C 1
ATOM 633 O O . LEU A 1 77 ? -13.827 -1.720 -12.980 1.00 45.91 77 LEU A O 1
ATOM 637 N N . GLY A 1 78 ? -15.205 -3.101 -11.863 1.00 41.47 78 GLY A N 1
ATOM 638 C CA . GLY A 1 78 ? -15.192 -4.199 -12.826 1.00 41.47 78 GLY A CA 1
ATOM 639 C C . GLY A 1 78 ? -15.172 -3.766 -14.293 1.00 41.47 78 GLY A C 1
ATOM 640 O O . GLY A 1 78 ? -16.106 -3.121 -14.742 1.00 41.47 78 GLY A O 1
ATOM 641 N N . ARG A 1 79 ? -14.116 -4.170 -15.018 1.00 39.62 79 ARG A N 1
ATOM 642 C CA . ARG A 1 79 ? -13.936 -4.370 -16.481 1.00 39.62 79 ARG A CA 1
ATOM 643 C C . ARG A 1 7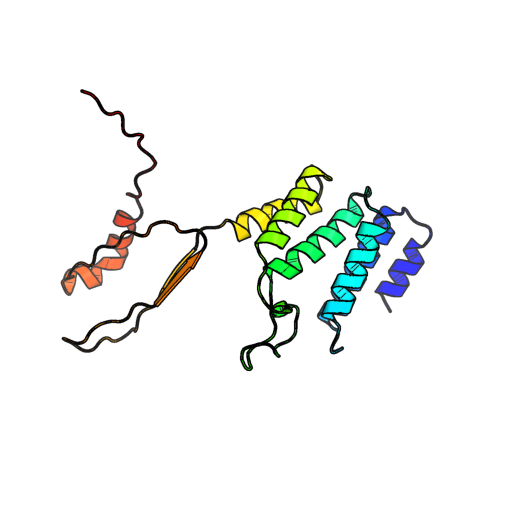9 ? -14.633 -3.455 -17.518 1.00 39.62 79 ARG A C 1
ATOM 645 O O . ARG A 1 79 ? -14.491 -3.725 -18.706 1.00 39.62 79 ARG A O 1
ATOM 652 N N . LYS A 1 80 ? -15.328 -2.374 -17.160 1.00 40.53 80 LYS A N 1
ATOM 653 C CA . LYS A 1 80 ? -16.044 -1.499 -18.111 1.00 40.53 80 LYS A CA 1
ATOM 654 C C . LYS A 1 80 ? -15.238 -0.292 -18.601 1.00 40.53 80 LYS A C 1
ATOM 656 O O . LYS A 1 80 ? -15.744 0.465 -19.418 1.00 40.53 80 LYS A O 1
ATOM 661 N N . ALA A 1 81 ? -13.997 -0.110 -18.154 1.00 40.91 81 ALA A N 1
ATOM 662 C CA . ALA A 1 81 ? -13.230 1.107 -18.438 1.00 40.91 81 ALA A CA 1
ATOM 663 C C . ALA A 1 81 ? -12.366 1.075 -19.713 1.00 40.91 81 ALA A C 1
ATOM 665 O O . ALA A 1 81 ? -11.744 2.077 -20.046 1.00 40.91 81 ALA A O 1
ATOM 666 N N . TYR A 1 82 ? -12.340 -0.031 -20.463 1.00 39.25 82 TYR A N 1
ATOM 667 C CA . TYR A 1 82 ? -11.563 -0.109 -21.712 1.00 39.25 82 TYR A CA 1
ATOM 668 C C . TYR A 1 82 ? -12.315 0.385 -22.957 1.00 39.25 82 TYR A C 1
ATOM 670 O O . TYR A 1 82 ? -11.819 0.235 -24.071 1.00 39.25 82 TYR A O 1
ATOM 678 N N . MET A 1 83 ? -13.493 0.993 -22.798 1.00 34.72 83 MET A N 1
ATOM 679 C CA . MET A 1 83 ? -14.255 1.548 -23.915 1.00 34.72 83 MET A CA 1
ATOM 680 C C . MET A 1 83 ? -14.308 3.072 -23.805 1.00 34.72 83 MET A C 1
ATOM 682 O O . MET A 1 83 ? -15.106 3.626 -23.063 1.00 34.72 83 MET A O 1
ATOM 686 N N . ASN A 1 84 ? -13.461 3.725 -24.601 1.00 38.28 84 ASN A N 1
ATOM 687 C CA . ASN A 1 84 ? -13.631 5.089 -25.100 1.00 38.28 84 ASN A CA 1
ATOM 688 C C . ASN A 1 84 ? -13.731 6.217 -24.052 1.00 38.28 84 ASN A C 1
ATOM 690 O O . ASN A 1 84 ? -14.810 6.676 -23.695 1.00 38.28 84 ASN A O 1
ATOM 694 N N . GLY A 1 85 ? -12.572 6.767 -23.680 1.00 40.94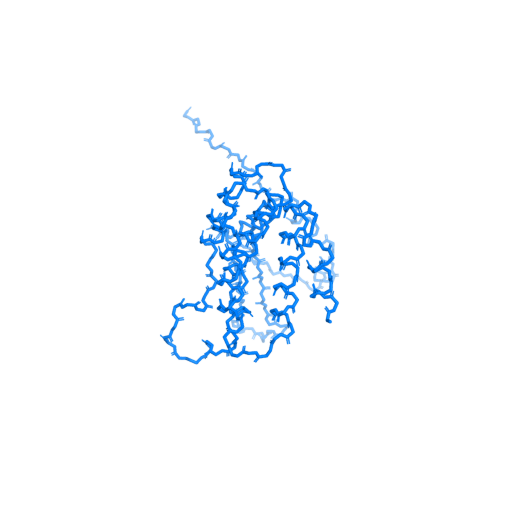 85 GLY A N 1
ATOM 695 C CA . GLY A 1 85 ? -12.372 8.219 -23.547 1.00 40.94 85 GLY A CA 1
ATOM 696 C C . GLY A 1 85 ? -13.012 8.982 -22.382 1.00 40.94 85 GLY A C 1
ATOM 697 O O . GLY A 1 85 ? -12.626 10.127 -22.176 1.00 40.94 85 GLY A O 1
ATOM 698 N N . ILE A 1 86 ? -13.937 8.419 -21.603 1.00 42.66 86 ILE A N 1
ATOM 699 C CA . ILE A 1 86 ? -14.587 9.146 -20.501 1.00 42.66 86 ILE A CA 1
ATOM 700 C C . ILE A 1 86 ? -14.875 8.172 -19.355 1.00 42.66 86 ILE A C 1
ATOM 702 O O . ILE A 1 86 ? -15.799 7.376 -19.458 1.00 42.66 86 ILE A O 1
ATOM 706 N N . ASN A 1 87 ? -14.042 8.202 -18.306 1.00 40.31 87 ASN A N 1
ATOM 707 C CA . ASN A 1 87 ? -14.375 7.904 -16.899 1.00 40.31 87 ASN A CA 1
ATOM 708 C C . ASN A 1 87 ? -13.085 7.951 -16.057 1.00 40.31 87 ASN A C 1
ATOM 710 O O . ASN A 1 87 ? -12.315 6.992 -16.004 1.00 40.31 87 ASN A O 1
ATOM 714 N N . GLN A 1 88 ? -12.840 9.091 -15.407 1.00 43.19 88 GLN A N 1
ATOM 715 C CA . GLN A 1 88 ? -11.668 9.327 -14.550 1.00 43.19 88 GLN A CA 1
ATOM 716 C C . GLN A 1 88 ? -11.662 8.471 -13.266 1.00 43.19 88 GLN A C 1
ATOM 718 O O . GLN A 1 88 ? -10.608 8.291 -12.668 1.00 43.19 88 GLN A O 1
ATOM 723 N N . GLU A 1 89 ? -12.796 7.887 -12.864 1.00 43.44 89 GLU A N 1
ATOM 724 C CA . GLU A 1 89 ? -12.928 7.139 -11.600 1.00 43.44 89 GLU A CA 1
ATOM 725 C C . GLU A 1 89 ? -12.280 5.739 -11.605 1.00 43.44 89 GLU A C 1
ATOM 727 O O . GLU A 1 89 ? -12.109 5.147 -10.547 1.00 43.44 89 GLU A O 1
ATOM 732 N N . SER A 1 90 ? -11.883 5.201 -12.765 1.00 52.94 90 SER A N 1
ATOM 733 C CA . SER A 1 90 ? -11.357 3.826 -12.898 1.00 52.94 90 SER A CA 1
ATOM 734 C C . SER A 1 90 ? -9.822 3.710 -12.853 1.00 52.94 90 SER A C 1
ATOM 736 O O . SER A 1 90 ? -9.274 2.631 -13.114 1.00 52.94 90 SER A O 1
ATOM 738 N N . GLN A 1 91 ? -9.105 4.801 -12.594 1.00 61.62 91 GLN A N 1
ATOM 739 C CA . GLN A 1 91 ? -7.648 4.835 -12.715 1.00 61.62 91 GLN A CA 1
ATOM 740 C C . GLN A 1 91 ? -6.969 4.608 -11.363 1.00 61.62 91 GLN A C 1
ATOM 742 O O . GLN A 1 91 ? -7.447 5.064 -10.327 1.00 61.62 91 GLN A O 1
ATOM 747 N N . LEU A 1 92 ? -5.844 3.889 -11.388 1.00 77.94 92 LEU A N 1
ATOM 748 C CA . LEU A 1 92 ? -4.917 3.799 -10.260 1.00 77.94 92 LEU A CA 1
ATOM 749 C C . LEU A 1 92 ? -4.664 5.200 -9.697 1.00 77.94 92 LEU A C 1
ATOM 751 O O . LEU A 1 92 ? -4.299 6.106 -10.446 1.00 77.94 92 LEU A O 1
ATOM 755 N N . ASN A 1 93 ? -4.818 5.367 -8.388 1.00 88.31 93 ASN A N 1
ATOM 756 C CA . ASN A 1 93 ? -4.563 6.634 -7.715 1.00 88.31 93 ASN A CA 1
ATOM 757 C C . ASN A 1 93 ? -3.543 6.429 -6.596 1.00 88.31 93 ASN A C 1
ATOM 759 O O . ASN A 1 93 ? -3.858 6.403 -5.407 1.00 88.31 93 ASN A O 1
ATOM 763 N N . TYR A 1 94 ? -2.286 6.274 -7.005 1.00 88.44 94 TYR A N 1
ATOM 764 C CA . TYR A 1 94 ? -1.177 6.084 -6.077 1.00 88.44 94 TYR A CA 1
ATOM 765 C C . TYR A 1 94 ? -0.972 7.273 -5.134 1.00 88.44 94 TYR A C 1
ATOM 767 O O . TYR A 1 94 ? -0.496 7.065 -4.025 1.00 88.44 94 TYR A O 1
ATOM 775 N N . LEU A 1 95 ? -1.362 8.489 -5.536 1.00 90.88 95 LEU A N 1
ATOM 776 C CA . LEU A 1 95 ? -1.258 9.672 -4.683 1.00 90.88 95 LEU A CA 1
ATOM 777 C C . LEU A 1 95 ? -2.199 9.569 -3.476 1.00 90.88 95 LEU A C 1
ATOM 779 O O . LEU A 1 95 ? -1.758 9.748 -2.344 1.00 90.88 95 LEU A O 1
ATOM 783 N N . GLU A 1 96 ? -3.472 9.233 -3.700 1.00 92.62 96 GLU A N 1
ATOM 784 C CA . GLU A 1 96 ? -4.428 9.042 -2.602 1.00 92.62 96 GLU A CA 1
ATOM 785 C C . GLU A 1 96 ? -4.089 7.805 -1.762 1.00 92.62 96 GLU A C 1
ATOM 787 O O . GLU A 1 96 ? -4.133 7.878 -0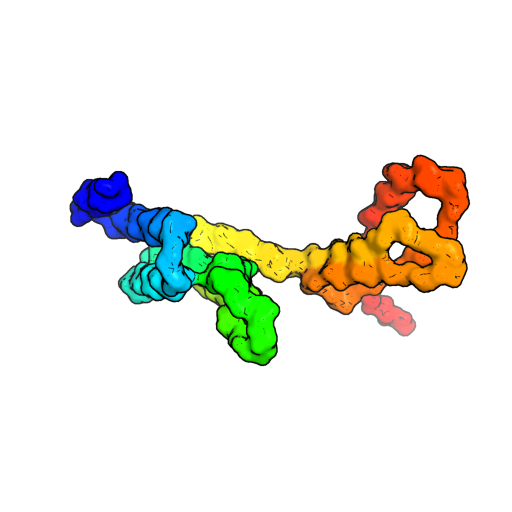.533 1.00 92.62 96 GLU A O 1
ATOM 792 N N . ALA A 1 97 ? -3.674 6.697 -2.391 1.00 94.31 97 ALA A N 1
ATOM 793 C CA . ALA A 1 97 ? -3.214 5.511 -1.666 1.00 94.31 97 ALA A CA 1
ATOM 794 C C . ALA A 1 97 ? -2.047 5.843 -0.719 1.00 94.31 97 ALA A C 1
ATOM 796 O O . ALA A 1 97 ? -2.088 5.506 0.464 1.00 94.31 97 ALA A O 1
ATOM 797 N N . HIS A 1 98 ? -1.032 6.548 -1.229 1.00 96.50 98 HIS A N 1
ATOM 798 C CA . HIS A 1 98 ? 0.148 6.964 -0.469 1.00 96.50 98 HIS A CA 1
ATOM 799 C C . HIS A 1 98 ? -0.212 7.928 0.663 1.00 96.50 98 HIS A C 1
ATOM 801 O O . HIS A 1 98 ? 0.214 7.730 1.803 1.00 96.50 98 HIS A O 1
ATOM 807 N N . LYS A 1 99 ? -1.065 8.919 0.382 1.00 97.38 99 LYS A N 1
ATOM 808 C CA . LYS A 1 99 ? -1.556 9.875 1.379 1.00 97.38 99 LYS A CA 1
ATOM 809 C C . LYS A 1 99 ? -2.277 9.169 2.526 1.00 97.38 99 LYS A C 1
ATOM 811 O O . LYS A 1 99 ? -1.914 9.368 3.682 1.00 97.38 99 LYS A O 1
ATOM 816 N N . MET A 1 100 ? -3.260 8.317 2.228 1.00 96.94 100 MET A N 1
ATOM 817 C CA . MET A 1 100 ? -3.997 7.591 3.267 1.00 96.94 100 MET A CA 1
ATOM 818 C C . MET A 1 100 ? -3.104 6.629 4.049 1.00 96.94 100 MET A C 1
ATOM 820 O O . MET A 1 100 ? -3.237 6.546 5.269 1.00 96.94 100 MET A O 1
ATOM 824 N N . ALA A 1 101 ? -2.178 5.936 3.380 1.00 98.06 101 ALA A N 1
ATOM 825 C CA . ALA A 1 101 ? -1.201 5.080 4.045 1.00 98.06 101 ALA A CA 1
ATOM 826 C C . ALA A 1 101 ? -0.314 5.886 5.012 1.00 98.06 101 ALA A C 1
ATOM 828 O O . ALA A 1 101 ? -0.141 5.494 6.166 1.00 98.06 101 ALA A O 1
ATOM 829 N N . SER A 1 102 ? 0.164 7.057 4.587 1.00 98.31 102 SER A N 1
ATOM 830 C CA . SER A 1 102 ? 0.956 7.965 5.425 1.00 98.31 102 SER A CA 1
ATOM 831 C C . SER A 1 102 ? 0.168 8.452 6.648 1.00 98.31 102 SER A C 1
ATOM 833 O O . SER A 1 102 ? 0.680 8.438 7.768 1.00 98.31 102 SER A O 1
ATOM 835 N N . GLU A 1 103 ? -1.106 8.812 6.463 1.00 97.81 103 GLU A N 1
ATOM 836 C CA . GLU A 1 103 ? -2.004 9.212 7.554 1.00 97.81 103 GLU A CA 1
ATOM 837 C C . GLU A 1 103 ? -2.253 8.068 8.557 1.00 97.81 103 GLU A C 1
ATOM 839 O O . GLU A 1 103 ? -2.354 8.321 9.758 1.00 97.81 103 GLU A O 1
ATOM 844 N N . ILE A 1 104 ? -2.338 6.812 8.096 1.00 98.19 104 ILE A N 1
ATOM 845 C CA . ILE A 1 104 ? -2.463 5.628 8.967 1.00 98.19 104 ILE A CA 1
ATOM 846 C C . ILE A 1 104 ? -1.198 5.442 9.805 1.00 98.19 104 ILE A C 1
ATOM 848 O O . ILE A 1 104 ? -1.302 5.262 11.018 1.00 98.19 104 ILE A O 1
ATOM 852 N N . ILE A 1 105 ? -0.016 5.518 9.185 1.00 98.38 105 ILE A N 1
ATOM 853 C CA . ILE A 1 105 ? 1.268 5.354 9.884 1.00 98.38 105 ILE A CA 1
ATOM 854 C C . ILE A 1 105 ? 1.421 6.404 10.986 1.00 98.38 105 ILE A C 1
ATOM 856 O O . ILE A 1 105 ? 1.850 6.070 12.091 1.00 98.38 105 ILE A O 1
ATOM 860 N N . GLN A 1 106 ? 1.035 7.651 10.699 1.00 97.94 106 GLN A N 1
ATOM 861 C CA . GLN A 1 106 ? 1.103 8.751 11.656 1.00 97.94 106 GLN A CA 1
ATOM 862 C C . GLN A 1 106 ? 0.095 8.597 12.805 1.00 97.94 106 GLN A C 1
ATOM 864 O O . GLN A 1 106 ? 0.437 8.864 13.955 1.00 97.94 106 GLN A O 1
ATOM 869 N N . ALA A 1 107 ? -1.146 8.201 12.506 1.00 97.00 107 ALA A N 1
ATOM 870 C CA . ALA A 1 107 ? -2.216 8.132 13.502 1.00 97.00 107 ALA A CA 1
ATOM 871 C C . ALA A 1 107 ? -2.162 6.868 14.378 1.00 97.00 107 ALA A C 1
ATOM 873 O O . ALA A 1 107 ? -2.568 6.920 15.538 1.00 97.00 107 ALA A O 1
ATOM 874 N N . PHE A 1 108 ? -1.667 5.749 13.841 1.00 96.38 108 PHE A N 1
ATOM 875 C CA . PHE A 1 108 ? -1.702 4.433 14.487 1.00 96.38 108 PHE A CA 1
ATOM 876 C C . PHE A 1 108 ? -0.333 3.730 14.453 1.00 96.38 108 PHE A C 1
ATOM 878 O O . PHE A 1 108 ? -0.215 2.640 13.883 1.00 96.38 108 PHE A O 1
ATOM 885 N N . PRO A 1 109 ? 0.729 4.314 15.038 1.00 96.31 109 PRO A N 1
ATOM 886 C CA . PRO A 1 109 ? 2.059 3.708 15.020 1.00 96.31 109 PRO A CA 1
ATOM 887 C C . PRO A 1 109 ? 2.067 2.337 15.719 1.00 96.31 109 PRO A C 1
ATOM 889 O O . PRO A 1 109 ? 1.351 2.127 16.694 1.00 96.31 109 PRO A O 1
ATOM 892 N N . ASN A 1 110 ? 2.910 1.413 15.241 1.00 95.12 110 ASN A N 1
ATOM 893 C CA . ASN A 1 110 ? 3.087 0.056 15.793 1.00 95.12 110 ASN A CA 1
ATOM 894 C C . ASN A 1 110 ? 1.831 -0.839 15.766 1.00 95.12 110 ASN A C 1
ATOM 896 O O . ASN A 1 110 ? 1.693 -1.744 16.586 1.00 95.12 110 ASN A O 1
ATOM 900 N N . THR A 1 111 ? 0.924 -0.599 14.820 1.00 96.12 111 THR A N 1
ATOM 901 C CA . THR A 1 111 ? -0.253 -1.444 14.568 1.00 96.12 111 THR A CA 1
ATOM 902 C C . THR A 1 111 ? -0.080 -2.258 13.287 1.00 96.12 111 THR A C 1
ATOM 904 O O . THR A 1 111 ? 0.743 -1.913 12.434 1.00 96.12 111 THR A O 1
ATOM 907 N N . GLU A 1 112 ? -0.891 -3.307 13.110 1.00 95.38 112 GLU A N 1
ATOM 908 C CA . GLU A 1 112 ? -0.933 -4.068 11.853 1.00 95.38 112 GLU A CA 1
ATOM 909 C C . GLU A 1 112 ? -1.224 -3.154 10.654 1.00 95.38 112 GLU A C 1
ATOM 911 O O . GLU A 1 112 ? -0.523 -3.215 9.645 1.00 95.38 112 GLU A O 1
ATOM 916 N N . ALA A 1 113 ? -2.178 -2.228 10.795 1.00 96.75 113 ALA A N 1
ATOM 917 C CA . ALA A 1 113 ? -2.521 -1.270 9.747 1.00 96.75 113 ALA A CA 1
ATOM 918 C C . ALA A 1 113 ? -1.336 -0.377 9.353 1.00 96.75 113 ALA A C 1
ATOM 920 O O . ALA A 1 113 ? -1.140 -0.110 8.169 1.00 96.75 113 ALA A O 1
ATOM 921 N N . SER A 1 114 ? -0.522 0.058 10.320 1.00 98.06 114 SER A N 1
ATOM 922 C CA . SER A 1 114 ? 0.694 0.836 10.046 1.00 98.06 114 SER A CA 1
ATOM 923 C C . SER A 1 114 ? 1.755 0.007 9.326 1.00 98.06 114 SER A C 1
ATOM 925 O O . SER A 1 114 ? 2.343 0.486 8.358 1.00 98.06 114 SER A O 1
ATOM 927 N N . TYR A 1 115 ? 1.953 -1.254 9.718 1.00 98.31 115 TYR A N 1
ATOM 928 C CA . TYR A 1 115 ? 2.870 -2.155 9.018 1.00 98.31 115 TYR A CA 1
ATOM 929 C C . TYR A 1 115 ? 2.438 -2.400 7.561 1.00 98.31 115 TYR A C 1
ATOM 931 O O . TYR A 1 115 ? 3.242 -2.261 6.639 1.00 98.31 115 TYR A O 1
ATOM 939 N N . GLN A 1 116 ? 1.152 -2.674 7.331 1.00 98.19 116 GLN A N 1
ATOM 940 C CA . GLN A 1 116 ? 0.610 -2.850 5.981 1.00 98.19 116 GLN A CA 1
ATOM 941 C C . GLN A 1 116 ? 0.688 -1.559 5.150 1.00 98.19 116 GLN A C 1
ATOM 943 O O . GLN A 1 116 ? 1.048 -1.590 3.973 1.00 98.19 116 GLN A O 1
ATOM 948 N N . ALA A 1 117 ? 0.429 -0.401 5.763 1.00 98.31 117 ALA A N 1
ATOM 949 C CA . ALA A 1 117 ? 0.578 0.896 5.112 1.00 98.31 117 ALA A CA 1
ATOM 950 C C . ALA A 1 117 ? 2.034 1.182 4.697 1.00 98.31 117 ALA A C 1
ATOM 952 O O . ALA A 1 117 ? 2.261 1.702 3.606 1.00 98.31 117 ALA A O 1
ATOM 953 N N . GLN A 1 118 ? 3.024 0.797 5.511 1.00 98.50 118 GLN A N 1
ATOM 954 C CA . GLN A 1 118 ? 4.445 0.909 5.149 1.00 98.50 118 GLN A CA 1
ATOM 955 C C . GLN A 1 118 ? 4.791 0.030 3.945 1.00 98.50 118 GLN A C 1
ATOM 957 O O . GLN A 1 118 ? 5.476 0.487 3.029 1.00 98.50 118 GLN A O 1
ATOM 962 N N . ILE A 1 119 ? 4.279 -1.206 3.909 1.00 98.12 119 ILE A N 1
ATOM 963 C CA . ILE A 1 119 ? 4.437 -2.097 2.752 1.00 98.12 119 ILE A CA 1
ATOM 964 C C . ILE A 1 119 ? 3.825 -1.458 1.502 1.00 98.12 119 ILE A C 1
ATOM 966 O O . ILE A 1 119 ? 4.467 -1.439 0.452 1.00 98.12 119 ILE A O 1
ATOM 970 N N . LEU A 1 120 ? 2.615 -0.906 1.607 1.00 96.62 120 LEU A N 1
ATOM 971 C CA . LEU A 1 120 ? 1.939 -0.256 0.486 1.00 96.62 120 LEU A CA 1
ATOM 972 C C . LEU A 1 120 ? 2.729 0.952 -0.034 1.00 96.62 120 LEU A C 1
ATOM 974 O O . LEU A 1 120 ? 2.902 1.085 -1.244 1.00 96.62 120 LEU A O 1
ATOM 978 N N . ILE A 1 121 ? 3.262 1.799 0.851 1.00 97.69 121 ILE A N 1
ATOM 979 C CA . ILE A 1 121 ? 4.132 2.917 0.453 1.00 97.69 121 ILE A CA 1
ATOM 980 C C . ILE A 1 121 ? 5.375 2.396 -0.267 1.00 97.69 121 ILE A C 1
ATOM 982 O O . ILE A 1 121 ? 5.658 2.844 -1.376 1.00 97.69 121 ILE A O 1
ATOM 986 N N . ALA A 1 122 ? 6.064 1.397 0.292 1.00 96.38 122 ALA A N 1
ATOM 987 C CA . ALA A 1 122 ? 7.245 0.813 -0.338 1.00 96.38 122 ALA A CA 1
ATOM 988 C C . ALA A 1 122 ? 6.931 0.227 -1.728 1.00 96.38 122 ALA A C 1
ATOM 990 O O . ALA A 1 122 ? 7.715 0.375 -2.666 1.00 96.38 122 ALA A O 1
ATOM 991 N N . GLN A 1 123 ? 5.762 -0.396 -1.900 1.00 92.44 123 GLN A N 1
ATOM 992 C CA . GLN A 1 123 ? 5.295 -0.876 -3.201 1.00 92.44 123 GLN A CA 1
ATOM 993 C C . GLN A 1 123 ? 5.014 0.272 -4.175 1.00 92.44 123 GLN A C 1
ATOM 995 O O . GLN A 1 123 ? 5.399 0.179 -5.341 1.00 92.44 123 GLN A O 1
ATOM 1000 N N . ILE A 1 124 ? 4.363 1.345 -3.725 1.00 90.31 124 ILE A N 1
ATOM 1001 C CA . ILE A 1 124 ? 4.053 2.519 -4.551 1.00 90.31 124 ILE A CA 1
ATOM 1002 C C . ILE A 1 124 ? 5.333 3.225 -4.998 1.00 90.31 124 ILE A C 1
ATOM 1004 O O . ILE A 1 124 ? 5.440 3.602 -6.164 1.00 90.31 124 ILE A O 1
ATOM 1008 N N . GLU A 1 125 ? 6.301 3.365 -4.095 1.00 93.19 125 GLU A N 1
ATOM 1009 C CA . GLU A 1 125 ? 7.572 4.059 -4.314 1.00 93.19 125 GLU A CA 1
ATOM 1010 C C . GLU A 1 125 ? 8.620 3.187 -5.012 1.00 93.19 125 GLU A C 1
ATOM 1012 O O . GLU A 1 125 ? 9.583 3.713 -5.574 1.00 93.19 125 GLU A O 1
ATOM 1017 N N . SER A 1 126 ? 8.410 1.867 -5.065 1.00 90.81 126 SER A N 1
ATOM 1018 C CA . SER A 1 126 ? 9.329 0.945 -5.733 1.00 90.81 126 SER A CA 1
ATOM 1019 C C . SER A 1 126 ? 9.652 1.381 -7.163 1.00 90.81 126 SER A C 1
ATOM 1021 O O . SER A 1 126 ? 8.777 1.747 -7.960 1.00 90.81 126 SER A O 1
ATOM 1023 N N . GLN A 1 127 ? 10.941 1.320 -7.484 1.00 89.94 127 GLN A N 1
ATOM 1024 C CA . GLN A 1 127 ? 11.436 1.582 -8.823 1.00 89.94 127 GLN A CA 1
ATOM 1025 C C . GLN A 1 127 ? 11.241 0.335 -9.678 1.00 89.94 127 GLN A C 1
ATOM 1027 O O . GLN A 1 127 ? 11.700 -0.752 -9.328 1.00 89.94 127 GLN A O 1
ATOM 1032 N N . ILE A 1 128 ? 10.562 0.493 -10.809 1.00 84.50 128 ILE A N 1
ATOM 1033 C CA . ILE A 1 128 ? 10.366 -0.577 -11.783 1.00 84.50 128 ILE A CA 1
ATOM 1034 C C . ILE A 1 128 ? 10.939 -0.108 -13.110 1.00 84.50 128 ILE A C 1
ATOM 1036 O O . ILE A 1 128 ? 10.644 0.997 -13.562 1.00 84.50 128 ILE A O 1
ATOM 1040 N N . LEU A 1 129 ? 11.725 -0.974 -13.740 1.00 86.44 129 LEU A N 1
ATOM 1041 C CA . LEU A 1 129 ? 12.166 -0.840 -15.119 1.00 86.44 129 LEU A CA 1
ATOM 1042 C C . LEU A 1 129 ? 12.083 -2.216 -15.777 1.00 86.44 129 LEU A C 1
ATOM 1044 O O . LEU A 1 129 ? 12.768 -3.152 -15.371 1.00 86.44 129 LEU A O 1
ATOM 1048 N N . GLN A 1 130 ? 11.250 -2.331 -16.800 1.00 84.69 130 GLN A N 1
ATOM 1049 C CA . GLN A 1 130 ? 11.065 -3.551 -17.566 1.00 84.69 130 GLN A CA 1
ATOM 1050 C C . GLN A 1 130 ? 11.214 -3.237 -19.049 1.00 84.69 130 GLN A C 1
ATOM 1052 O O . GLN A 1 130 ? 10.552 -2.349 -19.585 1.00 84.69 130 GLN A O 1
ATOM 1057 N N . LEU A 1 131 ? 12.074 -4.005 -19.711 1.00 86.38 131 LEU A N 1
ATOM 1058 C CA . LEU A 1 131 ? 12.284 -3.947 -21.149 1.00 86.38 131 LEU A CA 1
ATOM 1059 C C . LEU A 1 131 ? 11.661 -5.190 -21.779 1.00 86.38 131 LEU A C 1
ATOM 1061 O O . LEU A 1 131 ? 11.896 -6.310 -21.324 1.00 86.38 131 LEU A O 1
ATOM 1065 N N . GLN A 1 132 ? 10.868 -4.997 -22.824 1.00 82.88 132 GLN A N 1
ATOM 1066 C CA . GLN A 1 132 ? 10.292 -6.067 -23.626 1.00 82.88 132 GLN A CA 1
ATOM 1067 C C . GLN A 1 132 ? 10.694 -5.846 -25.079 1.00 82.88 132 GLN A C 1
ATOM 1069 O O . GLN A 1 132 ? 10.541 -4.754 -25.618 1.00 82.88 132 GLN A O 1
ATOM 1074 N N . MET A 1 133 ? 11.229 -6.881 -25.713 1.00 82.88 133 MET A N 1
ATOM 1075 C CA . MET A 1 133 ? 11.662 -6.832 -27.104 1.00 82.88 133 MET A CA 1
ATOM 1076 C C . MET A 1 133 ? 11.188 -8.075 -27.842 1.00 82.88 133 MET A C 1
ATOM 1078 O O . MET A 1 133 ? 10.920 -9.116 -27.2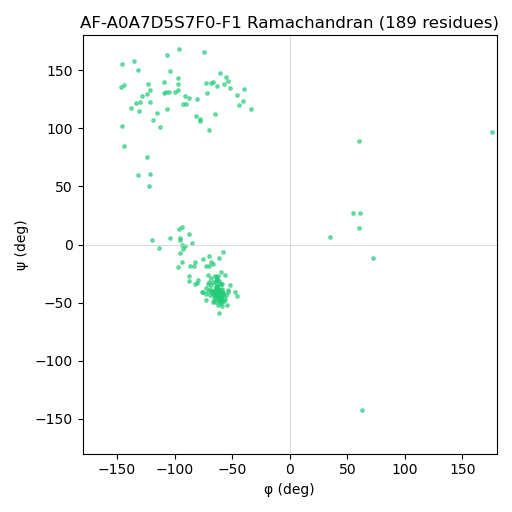35 1.00 82.88 133 MET A O 1
ATOM 1082 N N . GLU A 1 134 ? 11.101 -7.971 -29.161 1.00 80.19 134 GLU A N 1
ATOM 1083 C CA . GLU A 1 134 ? 10.767 -9.108 -30.006 1.00 80.19 134 GLU A CA 1
ATOM 1084 C C . GLU A 1 134 ? 11.883 -10.160 -29.969 1.00 80.19 134 GLU A C 1
ATOM 1086 O O . GLU A 1 134 ? 13.073 -9.844 -29.996 1.00 80.19 134 GLU A O 1
ATOM 1091 N N . LYS A 1 135 ? 11.492 -11.439 -29.929 1.00 75.38 135 LYS A N 1
ATOM 1092 C CA . LYS A 1 135 ? 12.435 -12.567 -29.875 1.00 75.38 135 LYS A CA 1
ATOM 1093 C C . LYS A 1 135 ? 13.239 -12.726 -31.170 1.00 75.38 135 LYS A C 1
ATOM 1095 O O . LYS A 1 135 ? 14.345 -13.258 -31.142 1.00 75.38 135 LYS A O 1
ATOM 1100 N N . VAL A 1 136 ? 12.666 -12.318 -32.301 1.00 76.44 136 VAL A N 1
ATOM 1101 C CA . VAL A 1 136 ? 13.266 -12.459 -33.629 1.00 76.44 136 VAL A CA 1
ATOM 1102 C C . VAL A 1 136 ? 13.178 -11.115 -34.330 1.00 76.44 136 VAL A C 1
ATOM 1104 O O . VAL A 1 136 ? 12.088 -10.651 -34.639 1.00 76.44 136 VAL A O 1
ATOM 1107 N N . ILE A 1 137 ? 14.334 -10.515 -34.593 1.00 78.25 137 ILE A N 1
ATOM 1108 C CA . ILE A 1 137 ? 14.455 -9.255 -35.326 1.00 78.25 137 ILE A CA 1
ATOM 1109 C C . ILE A 1 137 ? 15.070 -9.577 -36.687 1.00 78.25 137 ILE A C 1
ATOM 1111 O O . ILE A 1 137 ? 16.081 -10.278 -36.768 1.00 78.25 137 ILE A O 1
ATOM 1115 N N . LEU A 1 138 ? 14.457 -9.087 -37.766 1.00 81.50 138 LEU A N 1
ATOM 1116 C CA . LEU A 1 138 ? 14.993 -9.281 -39.112 1.00 81.50 138 LEU A CA 1
ATOM 1117 C C . LEU A 1 138 ? 16.306 -8.497 -39.290 1.00 81.50 138 LEU A C 1
ATOM 1119 O O . LEU A 1 138 ? 16.379 -7.339 -38.867 1.00 81.50 138 LEU A O 1
ATOM 1123 N N . PRO A 1 139 ? 17.324 -9.073 -39.958 1.00 80.00 139 PRO A N 1
ATOM 1124 C CA . PRO A 1 139 ? 18.566 -8.367 -40.242 1.00 80.00 139 PRO A CA 1
ATOM 1125 C C . PRO A 1 139 ? 18.313 -7.038 -40.955 1.00 80.00 139 PRO A C 1
ATOM 1127 O O . PRO A 1 139 ? 17.454 -6.951 -41.832 1.00 80.00 139 PRO A O 1
ATOM 1130 N N . GLN A 1 140 ? 19.085 -6.014 -40.586 1.00 78.38 140 GLN A N 1
ATOM 1131 C CA . GLN A 1 140 ? 19.027 -4.669 -41.176 1.00 78.38 140 GLN A CA 1
ATOM 1132 C C . GLN A 1 140 ? 17.668 -3.957 -41.039 1.00 78.38 140 GLN A C 1
ATOM 1134 O O . GLN A 1 140 ? 17.439 -2.943 -41.698 1.00 78.38 140 GLN A O 1
ATOM 1139 N N . LYS A 1 141 ? 16.769 -4.445 -40.173 1.00 80.81 141 LYS A N 1
ATOM 1140 C CA . LYS A 1 141 ? 15.541 -3.732 -39.806 1.00 80.81 141 LYS A CA 1
ATOM 1141 C C . LYS A 1 141 ? 15.662 -3.098 -38.419 1.00 80.81 141 LYS A C 1
ATOM 1143 O O . LYS A 1 141 ? 16.362 -3.641 -37.563 1.00 80.81 141 LYS A O 1
ATOM 1148 N N . PRO A 1 142 ? 14.978 -1.965 -38.174 1.00 80.62 142 PRO A N 1
ATOM 1149 C CA . PRO A 1 142 ? 14.883 -1.395 -36.837 1.00 80.62 142 PRO A CA 1
ATOM 1150 C C . PRO A 1 142 ? 14.290 -2.400 -35.844 1.00 80.62 142 PRO A C 1
ATOM 1152 O O . PRO A 1 142 ? 13.313 -3.080 -36.154 1.00 80.62 142 PRO A O 1
ATOM 1155 N N . ALA A 1 143 ? 14.869 -2.458 -34.647 1.00 81.81 143 ALA A N 1
ATOM 1156 C CA . ALA A 1 143 ? 14.332 -3.203 -33.518 1.00 81.81 143 ALA A CA 1
ATOM 1157 C C . ALA A 1 143 ? 13.544 -2.256 -32.611 1.00 81.81 143 ALA A C 1
ATOM 1159 O O . ALA A 1 143 ? 14.040 -1.183 -32.264 1.00 81.81 143 ALA A O 1
ATOM 1160 N N . LEU A 1 144 ? 12.343 -2.659 -32.198 1.00 84.19 144 LEU A N 1
ATOM 1161 C CA . LEU A 1 144 ? 11.572 -1.935 -31.193 1.00 84.19 144 LEU A CA 1
ATOM 1162 C C . LEU A 1 144 ? 11.774 -2.570 -29.817 1.00 84.19 144 LEU A C 1
ATOM 1164 O O . LEU A 1 144 ? 11.767 -3.793 -29.668 1.00 84.19 144 LEU A O 1
ATOM 1168 N N . VAL A 1 145 ? 11.936 -1.714 -28.810 1.00 84.38 145 VAL A N 1
ATOM 1169 C CA . VAL A 1 145 ? 11.956 -2.099 -27.399 1.00 84.38 145 VAL A CA 1
ATOM 1170 C C . VAL A 1 145 ? 10.837 -1.344 -26.704 1.00 84.38 145 VAL A C 1
ATOM 1172 O O . VAL A 1 145 ? 10.787 -0.115 -26.734 1.00 84.38 145 VAL A O 1
ATOM 1175 N N . PHE A 1 146 ? 9.938 -2.086 -26.076 1.00 85.81 146 PHE A N 1
ATOM 1176 C CA . PHE A 1 146 ? 8.907 -1.542 -25.215 1.00 85.81 146 PHE A CA 1
ATOM 1177 C C . PHE A 1 146 ? 9.454 -1.399 -23.794 1.00 85.81 146 PHE A C 1
ATOM 1179 O O . PHE A 1 146 ? 9.989 -2.352 -23.224 1.00 85.81 146 PHE A O 1
ATOM 1186 N N . VAL A 1 147 ? 9.346 -0.194 -23.236 1.00 84.56 147 VAL A N 1
ATOM 1187 C CA . VAL A 1 147 ? 9.889 0.155 -21.920 1.00 84.56 147 VAL A CA 1
ATOM 1188 C C . VAL A 1 147 ? 8.734 0.477 -20.982 1.00 84.56 147 VAL A C 1
ATOM 1190 O O . VAL A 1 147 ? 8.070 1.497 -21.151 1.00 84.56 147 VAL A O 1
ATOM 1193 N N . ASN A 1 148 ? 8.524 -0.361 -19.969 1.00 82.06 148 ASN A N 1
ATOM 1194 C CA . ASN A 1 148 ? 7.644 -0.048 -18.845 1.00 82.06 148 ASN A CA 1
ATOM 1195 C C . ASN A 1 148 ? 8.490 0.420 -17.670 1.00 82.06 148 ASN A C 1
ATOM 1197 O O . ASN A 1 148 ? 9.455 -0.249 -17.297 1.00 82.06 148 ASN A O 1
ATOM 1201 N N . TYR A 1 149 ? 8.125 1.541 -17.058 1.00 85.38 149 TYR A N 1
ATOM 1202 C CA . TYR A 1 149 ? 8.855 2.055 -15.907 1.00 85.38 149 TYR A CA 1
ATOM 1203 C C . TYR A 1 149 ? 7.941 2.752 -14.897 1.00 85.38 149 TYR A C 1
ATOM 1205 O O . TYR A 1 149 ? 6.868 3.246 -15.243 1.00 85.38 149 TYR A O 1
ATOM 1213 N N . ARG A 1 150 ? 8.384 2.798 -13.637 1.00 83.44 150 ARG A N 1
ATOM 1214 C CA . ARG A 1 150 ? 7.749 3.530 -12.531 1.00 83.44 150 ARG A CA 1
ATOM 1215 C C . ARG A 1 150 ? 8.825 4.042 -11.577 1.00 83.44 150 ARG A C 1
ATOM 1217 O O . ARG A 1 150 ? 9.740 3.294 -11.251 1.00 83.44 150 ARG A O 1
ATOM 1224 N N . ASN A 1 151 ? 8.718 5.300 -11.146 1.00 86.62 151 ASN A N 1
ATOM 1225 C CA . ASN A 1 151 ? 9.658 5.969 -10.227 1.00 86.62 151 ASN A CA 1
ATOM 1226 C C . ASN A 1 151 ? 11.132 5.954 -10.679 1.00 86.62 151 ASN A C 1
ATOM 1228 O O . ASN A 1 151 ? 12.052 6.030 -9.865 1.00 86.62 151 ASN A O 1
ATOM 1232 N N . VAL A 1 152 ? 11.366 5.886 -11.992 1.00 90.81 152 VAL A N 1
ATOM 1233 C CA . VAL A 1 152 ? 12.697 5.980 -12.604 1.00 90.81 152 VAL A CA 1
ATOM 1234 C C . VAL A 1 152 ? 12.819 7.341 -13.279 1.00 90.81 152 VAL A C 1
ATOM 1236 O O . VAL A 1 152 ? 12.079 7.640 -14.212 1.00 90.81 152 VAL A O 1
ATOM 1239 N N . SER A 1 153 ? 13.747 8.174 -12.805 1.00 89.12 153 SER A N 1
ATOM 1240 C CA . SER A 1 153 ? 13.973 9.523 -13.343 1.00 89.12 153 SER A CA 1
ATOM 1241 C C . SER A 1 153 ? 14.959 9.545 -14.512 1.00 89.12 153 SER A C 1
ATOM 1243 O O . SER A 1 153 ? 14.855 10.394 -15.396 1.00 89.12 153 SER A O 1
ATOM 1245 N N . ARG A 1 154 ? 15.932 8.625 -14.519 1.00 89.62 154 ARG A N 1
ATOM 1246 C CA . ARG A 1 154 ? 16.954 8.491 -15.563 1.00 89.62 154 ARG A CA 1
ATOM 1247 C C . ARG A 1 154 ? 17.284 7.023 -15.791 1.00 89.62 154 ARG A C 1
ATOM 1249 O O . ARG A 1 154 ? 17.467 6.271 -14.840 1.00 89.62 154 ARG A O 1
ATOM 1256 N N . PHE A 1 155 ? 17.407 6.645 -17.058 1.00 84.12 155 PHE A N 1
ATOM 1257 C CA . PHE A 1 155 ? 17.837 5.321 -17.491 1.00 84.12 155 PHE A CA 1
ATOM 1258 C C . PHE A 1 155 ? 18.957 5.477 -18.520 1.00 84.12 155 PHE A C 1
ATOM 1260 O O . PHE A 1 155 ? 18.782 6.142 -19.541 1.00 84.12 155 PHE A O 1
ATOM 1267 N N . TYR A 1 156 ? 20.111 4.877 -18.235 1.00 87.50 156 TYR A N 1
ATOM 1268 C CA . TYR A 1 156 ? 21.268 4.867 -19.125 1.00 87.50 156 TYR A CA 1
ATOM 1269 C C . TYR A 1 156 ? 21.385 3.489 -19.770 1.00 87.50 156 TYR A C 1
ATOM 1271 O O . TYR A 1 156 ? 21.345 2.476 -19.074 1.00 87.50 156 TYR A O 1
ATOM 1279 N N . TYR A 1 157 ? 21.558 3.450 -21.089 1.00 82.69 157 TYR A N 1
ATOM 1280 C CA . TYR A 1 157 ? 21.709 2.206 -21.835 1.00 82.69 157 TYR A CA 1
ATOM 1281 C C . TYR A 1 157 ? 22.900 2.277 -22.787 1.00 82.69 157 TYR A C 1
ATOM 1283 O O . TYR A 1 157 ? 23.255 3.339 -23.298 1.00 82.69 157 TYR A O 1
ATOM 1291 N N . LYS A 1 158 ? 23.514 1.118 -23.032 1.00 83.94 158 LYS A N 1
ATOM 1292 C CA . LYS A 1 158 ? 24.572 0.940 -24.024 1.00 83.94 158 LYS A CA 1
ATOM 1293 C C . LYS A 1 158 ? 24.262 -0.304 -24.839 1.00 83.94 158 LYS A C 1
ATOM 1295 O O . LYS A 1 158 ? 24.149 -1.394 -24.286 1.00 83.94 158 LYS A O 1
ATOM 1300 N N . VAL A 1 159 ? 24.142 -0.132 -26.149 1.00 81.75 159 VAL A N 1
ATOM 1301 C CA . VAL A 1 159 ? 23.987 -1.247 -27.085 1.00 81.75 159 VAL A CA 1
ATOM 1302 C C . VAL A 1 159 ? 25.377 -1.671 -27.544 1.00 81.75 159 VAL A C 1
ATOM 1304 O O . VAL A 1 159 ? 26.173 -0.832 -27.966 1.00 81.75 159 VAL A O 1
ATOM 1307 N N . VAL A 1 160 ? 25.680 -2.963 -27.432 1.00 81.31 160 VAL A N 1
ATOM 1308 C CA . VAL A 1 160 ? 26.958 -3.542 -27.862 1.00 81.31 160 VAL A CA 1
ATOM 1309 C C . VAL A 1 160 ? 26.708 -4.656 -28.867 1.00 81.31 160 VAL A C 1
ATOM 1311 O O . VAL A 1 160 ? 25.790 -5.457 -28.699 1.00 81.31 160 VAL A O 1
ATOM 1314 N N . ALA A 1 161 ? 27.520 -4.699 -29.921 1.00 80.25 161 ALA A N 1
ATOM 1315 C CA . ALA A 1 161 ? 27.557 -5.846 -30.815 1.00 80.25 161 ALA A CA 1
ATOM 1316 C C . ALA A 1 161 ? 28.228 -7.019 -30.085 1.00 80.25 161 ALA A C 1
ATOM 1318 O O . ALA A 1 161 ? 29.295 -6.842 -29.499 1.00 80.25 161 ALA A O 1
ATOM 1319 N N . LEU A 1 162 ? 27.599 -8.193 -30.114 1.00 79.12 162 LEU A N 1
ATOM 1320 C CA . LEU A 1 162 ? 28.143 -9.427 -29.547 1.00 79.12 162 LEU A CA 1
ATOM 1321 C C . LEU A 1 162 ? 28.526 -10.377 -30.679 1.00 79.12 162 LEU A C 1
ATOM 1323 O O . LEU A 1 162 ? 27.785 -10.501 -31.659 1.00 79.12 162 LEU A O 1
ATOM 1327 N N . SER A 1 163 ? 29.661 -11.065 -30.542 1.00 81.56 163 SER A N 1
ATOM 1328 C CA . SER A 1 163 ? 29.976 -12.194 -31.415 1.00 81.56 163 SER A CA 1
ATOM 1329 C C . SER A 1 163 ? 29.133 -13.422 -31.040 1.00 81.56 163 SER A C 1
ATOM 1331 O O . SER A 1 163 ? 28.533 -13.494 -29.964 1.00 81.56 163 SER A O 1
ATOM 1333 N N . HIS A 1 164 ? 29.093 -14.425 -31.922 1.00 76.31 164 HIS A N 1
ATOM 1334 C CA . HIS A 1 164 ? 28.402 -15.691 -31.636 1.00 76.31 164 HIS A CA 1
ATOM 1335 C C . HIS A 1 164 ? 29.001 -16.431 -30.430 1.00 76.31 164 HIS A C 1
ATOM 1337 O O . HIS A 1 164 ? 28.289 -17.127 -29.708 1.00 76.31 164 HIS A O 1
ATOM 1343 N N . GLU A 1 165 ? 30.306 -16.274 -30.207 1.00 78.00 165 GLU A N 1
ATOM 1344 C CA . GLU A 1 165 ? 31.013 -16.862 -29.069 1.00 78.00 165 GLU A CA 1
ATOM 1345 C C . GLU A 1 165 ? 30.657 -16.142 -27.759 1.00 78.00 165 GLU A C 1
ATOM 1347 O O . GLU A 1 165 ? 30.314 -16.797 -26.773 1.00 78.00 165 GLU A O 1
ATOM 1352 N N . ASP A 1 166 ? 30.590 -14.807 -27.779 1.00 76.44 166 ASP A N 1
ATOM 1353 C CA . ASP A 1 166 ? 30.158 -14.003 -26.627 1.00 76.44 166 ASP A CA 1
ATOM 1354 C C . ASP A 1 166 ? 28.706 -14.297 -26.238 1.00 76.44 166 ASP A C 1
ATOM 1356 O O . ASP A 1 166 ? 28.383 -14.404 -25.053 1.00 76.44 166 ASP A O 1
ATOM 1360 N N . TYR A 1 167 ? 27.823 -14.474 -27.231 1.00 71.81 167 TYR A N 1
ATOM 1361 C CA . TYR A 1 167 ? 26.412 -14.781 -26.999 1.00 71.81 167 TYR A CA 1
ATOM 1362 C C . TYR A 1 167 ? 26.231 -16.098 -26.237 1.00 71.81 167 TYR A C 1
ATOM 1364 O O . TYR A 1 167 ? 25.445 -16.148 -25.293 1.00 71.81 167 TYR A O 1
ATOM 1372 N N . LYS A 1 168 ? 26.994 -17.148 -26.567 1.00 74.31 168 LYS A N 1
ATOM 1373 C CA . LYS A 1 168 ? 26.930 -18.435 -25.848 1.00 74.31 168 LYS A CA 1
ATOM 1374 C C . LYS A 1 168 ? 27.386 -18.332 -24.389 1.00 74.31 168 LYS A C 1
ATOM 1376 O O . LYS A 1 168 ? 26.890 -19.081 -23.552 1.00 74.31 168 LYS A O 1
ATOM 1381 N N . ASN A 1 169 ? 28.264 -17.378 -24.081 1.00 67.31 169 ASN A N 1
ATOM 1382 C CA . ASN A 1 169 ? 28.815 -17.151 -22.744 1.00 67.31 169 ASN A CA 1
ATOM 1383 C C . ASN A 1 169 ? 28.059 -16.073 -21.936 1.00 67.31 169 ASN A C 1
ATOM 1385 O O . ASN A 1 169 ? 28.445 -15.766 -20.805 1.00 67.31 169 ASN A O 1
ATOM 1389 N N . THR A 1 170 ? 26.963 -15.504 -22.461 1.00 62.94 170 THR A N 1
ATOM 1390 C CA . THR A 1 170 ? 26.225 -14.402 -21.802 1.00 62.94 170 THR A CA 1
ATOM 1391 C C . THR A 1 170 ? 25.678 -14.740 -20.414 1.00 62.94 170 THR A C 1
ATOM 1393 O O . THR A 1 170 ? 25.555 -13.830 -19.593 1.00 62.94 170 THR A O 1
ATOM 1396 N N . GLY A 1 171 ? 25.451 -16.020 -20.093 1.00 54.56 171 GLY A N 1
ATOM 1397 C CA . GLY A 1 171 ? 25.098 -16.462 -18.736 1.00 54.56 171 GLY A CA 1
ATOM 1398 C C . GLY A 1 171 ? 26.117 -16.054 -17.656 1.00 54.56 171 GLY A C 1
ATOM 1399 O O . GLY A 1 171 ? 25.729 -15.851 -16.510 1.00 54.56 171 GLY A O 1
ATOM 1400 N N . SER A 1 172 ? 27.392 -15.856 -18.018 1.00 45.59 172 SER A N 1
ATOM 1401 C CA . SER A 1 172 ? 28.447 -15.360 -17.116 1.00 45.59 172 SER A CA 1
ATOM 1402 C C . SER A 1 172 ? 28.707 -13.850 -17.227 1.00 45.59 172 SER A C 1
ATOM 1404 O O . SER A 1 172 ? 29.261 -13.262 -16.302 1.00 45.59 172 SER A O 1
ATOM 1406 N N . ILE A 1 173 ? 28.305 -13.196 -18.325 1.00 43.94 173 ILE A N 1
ATOM 1407 C CA . ILE A 1 173 ? 28.596 -11.771 -18.587 1.00 43.94 173 ILE A CA 1
ATOM 1408 C C . ILE A 1 173 ? 27.605 -10.844 -17.864 1.00 43.94 173 ILE A C 1
ATOM 1410 O O . ILE A 1 173 ? 28.000 -9.780 -17.383 1.00 43.94 173 ILE A O 1
ATOM 1414 N N . ILE A 1 174 ? 26.336 -11.249 -17.719 1.00 40.19 174 ILE A N 1
ATOM 1415 C CA . ILE A 1 174 ? 25.314 -10.430 -17.036 1.00 40.19 174 ILE A CA 1
ATOM 1416 C C . ILE A 1 174 ? 25.668 -10.220 -15.547 1.00 40.19 174 ILE A C 1
ATOM 1418 O O . ILE A 1 174 ? 25.432 -9.137 -15.009 1.00 40.19 174 ILE A O 1
ATOM 1422 N N . THR A 1 175 ? 26.341 -11.184 -14.907 1.00 32.59 175 THR A N 1
ATOM 1423 C CA . THR A 1 175 ? 26.789 -11.091 -13.504 1.00 32.59 175 THR A CA 1
ATOM 1424 C C . THR A 1 175 ? 27.802 -9.962 -13.263 1.00 32.59 175 THR A C 1
ATOM 1426 O O . THR A 1 175 ? 27.795 -9.359 -12.193 1.00 32.59 175 THR A O 1
ATOM 1429 N N . ASN A 1 176 ? 28.620 -9.597 -14.258 1.00 31.27 176 ASN A N 1
ATOM 1430 C CA . ASN A 1 176 ? 29.653 -8.564 -14.093 1.00 31.27 176 ASN A CA 1
ATOM 1431 C C . ASN A 1 176 ? 29.153 -7.129 -14.338 1.00 31.27 176 ASN A C 1
ATOM 1433 O O . ASN A 1 176 ? 29.794 -6.179 -13.892 1.00 31.27 176 ASN A O 1
ATOM 1437 N N . ILE A 1 177 ? 28.011 -6.943 -15.013 1.00 37.38 177 ILE A N 1
ATOM 1438 C CA . ILE A 1 177 ? 27.435 -5.607 -15.264 1.00 37.38 177 ILE A CA 1
ATOM 1439 C C . ILE A 1 177 ? 26.531 -5.168 -14.098 1.00 37.38 177 ILE A C 1
ATOM 1441 O O . ILE A 1 177 ? 26.444 -3.977 -13.803 1.00 37.38 177 ILE A O 1
ATOM 1445 N N . ALA A 1 178 ? 25.936 -6.116 -13.365 1.00 30.52 178 ALA A N 1
ATOM 1446 C CA . ALA A 1 178 ? 25.092 -5.833 -12.200 1.00 30.52 178 ALA A CA 1
ATOM 1447 C C . ALA A 1 178 ? 25.854 -5.262 -10.979 1.00 30.52 178 ALA A C 1
ATOM 1449 O O . ALA A 1 178 ? 25.224 -4.711 -10.081 1.00 30.52 178 ALA A O 1
ATOM 1450 N N . LEU A 1 179 ? 27.191 -5.350 -10.943 1.00 29.70 179 LEU A N 1
ATOM 1451 C CA . LEU A 1 179 ? 28.017 -4.910 -9.805 1.00 29.70 179 LEU A CA 1
ATOM 1452 C C . LEU A 1 179 ? 28.539 -3.464 -9.900 1.00 29.70 179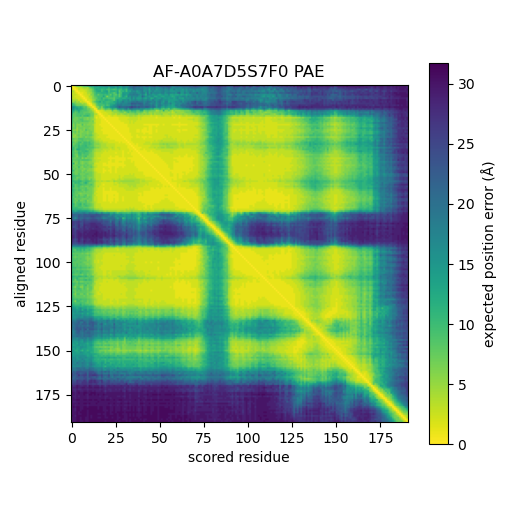 LEU A C 1
ATOM 1454 O O . LEU A 1 179 ? 29.147 -2.985 -8.950 1.00 29.70 179 LEU A O 1
ATOM 1458 N N . ASN A 1 180 ? 28.291 -2.749 -11.003 1.00 33.44 180 ASN A N 1
ATOM 1459 C CA . ASN A 1 180 ? 28.788 -1.381 -11.213 1.00 33.44 180 ASN A CA 1
ATOM 1460 C C . ASN A 1 180 ? 27.656 -0.370 -11.461 1.00 33.44 180 ASN A C 1
ATOM 1462 O O . ASN A 1 180 ? 27.707 0.427 -12.398 1.00 33.44 180 ASN A O 1
ATOM 1466 N N . LEU A 1 181 ? 26.636 -0.365 -10.599 1.00 35.00 181 LEU A N 1
ATOM 1467 C CA . LEU A 1 181 ? 25.805 0.828 -10.424 1.00 35.00 181 LEU A CA 1
ATOM 1468 C C . LEU A 1 181 ? 26.556 1.771 -9.468 1.00 35.00 181 LEU A C 1
ATOM 1470 O O . LEU A 1 181 ? 26.715 1.423 -8.297 1.00 35.00 181 LEU A O 1
ATOM 1474 N N . PRO A 1 182 ? 27.080 2.925 -9.926 1.00 37.22 182 PRO A N 1
ATOM 1475 C CA . PRO A 1 182 ? 27.764 3.850 -9.038 1.00 37.22 182 PRO A CA 1
ATOM 1476 C C . PRO A 1 182 ? 26.763 4.407 -8.025 1.00 37.22 182 PRO A C 1
ATOM 1478 O O . PRO A 1 182 ? 25.858 5.163 -8.378 1.00 37.22 182 PRO A O 1
ATOM 1481 N N . GLY A 1 183 ? 26.952 4.027 -6.760 1.00 36.44 183 GLY A N 1
ATOM 1482 C CA . GLY A 1 183 ? 26.414 4.762 -5.627 1.00 36.44 183 GLY A CA 1
ATOM 1483 C C . GLY A 1 183 ? 26.871 6.218 -5.691 1.00 36.44 183 GLY A C 1
ATOM 1484 O O . GLY A 1 183 ? 27.979 6.515 -6.149 1.00 36.44 183 GLY A O 1
ATOM 1485 N N . GLU A 1 184 ? 25.975 7.105 -5.269 1.00 44.22 184 GLU A N 1
ATOM 1486 C CA . GLU A 1 184 ? 26.160 8.547 -5.161 1.00 44.22 184 GLU A CA 1
ATOM 1487 C C . GLU A 1 184 ? 27.597 8.926 -4.777 1.00 44.22 184 GLU A C 1
ATOM 1489 O O . GLU A 1 184 ? 28.081 8.614 -3.689 1.00 44.22 184 GLU A O 1
ATOM 1494 N N . LYS A 1 185 ? 28.290 9.640 -5.667 1.00 32.2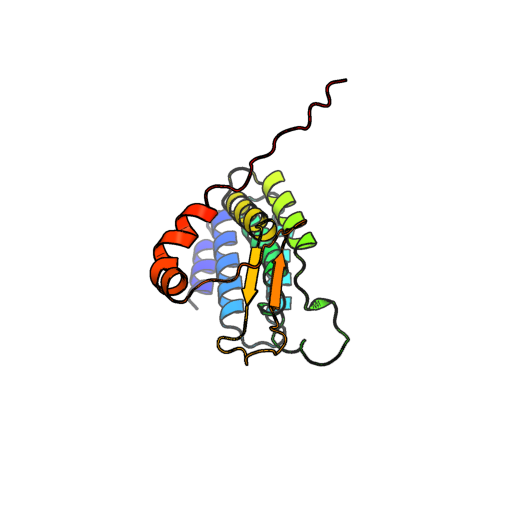2 185 LYS A N 1
ATOM 1495 C CA . LYS A 1 185 ? 29.454 10.433 -5.279 1.00 32.22 185 LYS A CA 1
ATOM 1496 C C . LYS A 1 185 ? 29.164 11.888 -5.586 1.00 32.22 185 LYS A C 1
ATOM 1498 O O . LYS A 1 185 ? 29.116 12.300 -6.742 1.00 32.22 185 LYS A O 1
ATOM 1503 N N . HIS A 1 186 ? 28.945 12.624 -4.501 1.00 33.44 186 HIS A N 1
ATOM 1504 C CA . HIS A 1 186 ? 28.966 14.073 -4.429 1.00 33.44 186 HIS A CA 1
ATOM 1505 C C . HIS A 1 186 ? 30.114 14.636 -5.273 1.00 33.44 186 HIS A C 1
ATOM 1507 O O . HIS A 1 186 ? 31.280 14.289 -5.083 1.00 33.44 186 HIS A O 1
ATOM 1513 N N . THR A 1 187 ? 29.778 15.516 -6.209 1.00 30.83 187 THR A N 1
ATOM 1514 C CA . THR A 1 187 ? 30.741 16.362 -6.909 1.00 30.83 187 THR A CA 1
ATOM 1515 C C . THR A 1 187 ? 31.288 17.403 -5.937 1.00 30.83 187 THR A C 1
ATOM 1517 O O . THR A 1 187 ? 30.649 18.426 -5.701 1.00 30.83 187 THR A O 1
ATOM 1520 N N . GLU A 1 188 ? 32.475 17.154 -5.383 1.00 28.23 188 GLU A N 1
ATOM 1521 C CA . GLU A 1 188 ? 33.350 18.225 -4.909 1.00 28.23 188 GLU A CA 1
ATOM 1522 C C . GLU A 1 188 ? 34.054 18.851 -6.115 1.00 28.23 188 GLU A C 1
ATOM 1524 O O . GLU A 1 188 ? 34.937 18.264 -6.742 1.00 28.23 188 GLU A O 1
ATOM 1529 N N . THR A 1 189 ? 33.643 20.069 -6.445 1.00 31.98 189 THR A N 1
ATOM 1530 C CA . THR A 1 189 ? 34.345 20.943 -7.380 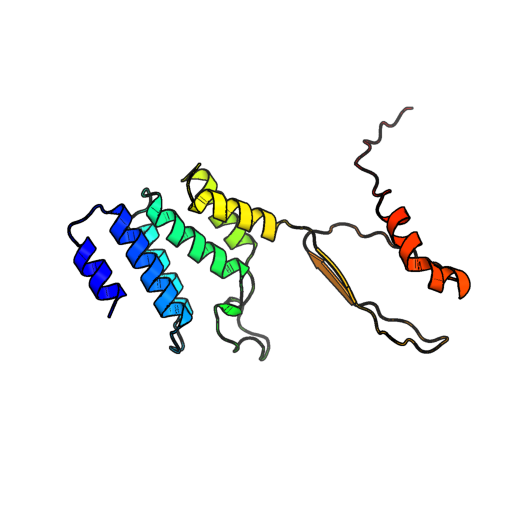1.00 31.98 189 THR A CA 1
ATOM 1531 C C . THR A 1 189 ? 35.538 21.558 -6.650 1.00 31.98 189 THR A C 1
ATOM 1533 O O . THR A 1 189 ? 35.355 22.459 -5.832 1.00 31.98 189 THR A O 1
ATOM 1536 N N . LYS A 1 190 ? 36.765 21.111 -6.938 1.00 28.83 190 LYS A N 1
ATOM 1537 C CA . LYS A 1 190 ? 37.974 21.875 -6.590 1.00 28.83 190 LYS A CA 1
ATOM 1538 C C . LYS A 1 190 ? 38.351 22.802 -7.745 1.00 28.83 190 LYS A C 1
ATOM 1540 O O . LYS A 1 190 ? 38.556 22.342 -8.866 1.00 28.83 190 LYS A O 1
ATOM 1545 N N . ARG A 1 191 ? 38.393 24.100 -7.436 1.00 33.28 191 ARG A N 1
ATOM 1546 C CA . ARG A 1 191 ? 39.227 25.091 -8.126 1.00 33.28 191 ARG A CA 1
ATOM 1547 C C . ARG A 1 191 ? 40.676 24.930 -7.685 1.00 33.28 191 ARG A C 1
ATOM 1549 O O . ARG A 1 191 ? 40.874 24.483 -6.532 1.00 33.28 191 ARG A O 1
#

Radius of gyration: 24.47 Å; Cα contacts (8 Å, |Δi|>4): 158; chains: 1; bounding box: 63×44×65 Å